Protein AF-A0A257MU17-F1 (afdb_monomer_lite)

Foldseek 3Di:
DVVVVVVVVVVPPPDQPLVQQPPDPAFEAEPQVPDQKDKWFFAWKAASNDTDFKDAAPGWTKTWTNYDSWDADDPQQWTWWFWKDFVWWIWTFPGWHDHPNGTIIGTTGTNTDMDGGGTIIMTGTPPLFVVLLVVQVVLQVLLQVLCCVQQHVQWDWPHWHGGNPHIDTDTDDDDDQDPVSVVSSVVSSVVVVVVVDDDDDDDDDPVVVVVD

Structure (mmCIF, N/CA/C/O backbone):
data_AF-A0A257MU17-F1
#
_entry.id   AF-A0A257MU17-F1
#
loop_
_atom_site.group_PDB
_atom_site.id
_atom_site.type_symbol
_atom_site.label_atom_id
_atom_site.label_alt_id
_atom_site.label_comp_id
_atom_site.label_asym_id
_atom_site.label_entity_id
_atom_site.label_seq_id
_atom_site.pdbx_PDB_ins_code
_atom_site.Cartn_x
_atom_site.Cartn_y
_atom_site.Cartn_z
_atom_site.occupancy
_atom_site.B_iso_or_equiv
_atom_site.auth_seq_id
_atom_site.auth_comp_id
_atom_site.auth_asym_id
_atom_site.auth_atom_id
_atom_site.pdbx_PDB_model_num
ATOM 1 N N . MET A 1 1 ? 21.639 22.197 -1.947 1.00 46.22 1 MET A N 1
ATOM 2 C CA . MET A 1 1 ? 21.362 20.805 -1.519 1.00 46.22 1 MET A CA 1
ATOM 3 C C . MET A 1 1 ? 20.672 20.708 -0.155 1.00 46.22 1 MET A C 1
ATOM 5 O O . MET A 1 1 ? 19.719 19.949 -0.063 1.00 46.22 1 MET A O 1
ATOM 9 N N . ASN A 1 2 ? 21.048 21.489 0.870 1.00 46.06 2 ASN A N 1
ATOM 10 C CA . ASN A 1 2 ? 20.351 21.455 2.176 1.00 46.06 2 ASN A CA 1
ATOM 11 C C . ASN A 1 2 ? 18.881 21.910 2.095 1.00 46.06 2 ASN A C 1
ATOM 13 O O . ASN A 1 2 ? 17.993 21.187 2.523 1.00 46.06 2 ASN A O 1
ATOM 17 N N . ALA A 1 3 ? 18.596 22.998 1.371 1.00 43.53 3 ALA A N 1
ATOM 18 C CA . ALA A 1 3 ? 17.239 23.546 1.242 1.00 43.53 3 ALA A CA 1
ATOM 19 C C . ALA A 1 3 ? 16.211 22.651 0.504 1.00 43.53 3 ALA A C 1
ATOM 21 O O . ALA A 1 3 ? 15.017 22.954 0.502 1.00 43.53 3 ALA A O 1
ATOM 22 N N . GLN A 1 4 ? 16.652 21.590 -0.181 1.00 43.62 4 GLN A N 1
ATOM 23 C CA . GLN A 1 4 ? 15.766 20.600 -0.814 1.00 43.62 4 GLN A CA 1
ATOM 24 C C . GLN A 1 4 ? 15.497 19.421 0.134 1.00 43.62 4 GLN A C 1
ATOM 26 O O . GLN A 1 4 ? 14.369 18.941 0.202 1.00 43.62 4 GLN A O 1
ATOM 31 N N . ARG A 1 5 ? 16.499 19.030 0.939 1.00 46.28 5 ARG A N 1
ATOM 32 C CA . ARG A 1 5 ? 16.339 18.109 2.077 1.00 46.28 5 ARG A CA 1
ATOM 33 C C . ARG A 1 5 ? 15.401 18.676 3.146 1.00 46.28 5 ARG A C 1
ATOM 35 O O . ARG A 1 5 ? 14.554 17.947 3.647 1.00 46.28 5 ARG A O 1
ATOM 42 N N . ASP A 1 6 ? 15.505 19.970 3.434 1.00 40.75 6 ASP A N 1
ATOM 43 C CA . ASP A 1 6 ? 14.652 20.634 4.426 1.00 40.75 6 ASP A CA 1
ATOM 44 C C . ASP A 1 6 ? 13.201 20.771 3.937 1.00 40.75 6 ASP A C 1
ATOM 46 O O . ASP A 1 6 ? 12.267 20.583 4.712 1.00 40.75 6 ASP A O 1
ATOM 50 N N . ARG A 1 7 ? 12.993 20.982 2.627 1.00 50.84 7 ARG A N 1
ATOM 51 C CA . ARG A 1 7 ? 11.651 21.004 2.014 1.00 50.84 7 ARG A CA 1
ATOM 52 C C . ARG A 1 7 ? 10.964 19.640 1.983 1.00 50.84 7 ARG A C 1
ATOM 54 O O . ARG A 1 7 ? 9.751 19.569 2.152 1.00 50.84 7 ARG A O 1
ATOM 61 N N . ALA A 1 8 ? 11.726 18.560 1.802 1.00 43.53 8 ALA A N 1
ATOM 62 C CA . ALA A 1 8 ? 11.195 17.202 1.905 1.00 43.53 8 ALA A CA 1
ATOM 63 C C . ALA A 1 8 ? 10.733 16.874 3.337 1.00 43.53 8 ALA A C 1
ATOM 65 O O . ALA A 1 8 ? 9.765 16.143 3.510 1.00 43.53 8 ALA A O 1
ATOM 66 N N . ARG A 1 9 ? 11.374 17.465 4.358 1.00 42.75 9 ARG A N 1
ATOM 67 C CA . ARG A 1 9 ? 10.947 17.357 5.763 1.00 42.75 9 ARG A CA 1
ATOM 68 C C . ARG A 1 9 ? 9.733 18.232 6.085 1.00 42.75 9 ARG A C 1
ATOM 70 O O . ARG A 1 9 ? 8.873 17.806 6.844 1.00 42.75 9 ARG A O 1
ATOM 77 N N . SER A 1 10 ? 9.625 19.425 5.496 1.00 34.59 10 SER A N 1
ATOM 78 C CA . SER A 1 10 ? 8.514 20.351 5.774 1.00 34.59 10 SER A CA 1
ATOM 79 C C . SER A 1 10 ? 7.189 19.968 5.108 1.00 34.59 10 SER A C 1
ATOM 81 O O . SER A 1 10 ? 6.138 20.420 5.547 1.00 34.59 10 SER A O 1
ATOM 83 N N . ALA A 1 11 ? 7.209 19.143 4.055 1.00 32.69 11 ALA A N 1
ATOM 84 C CA . ALA A 1 11 ? 5.989 18.638 3.414 1.00 32.69 11 ALA A CA 1
ATOM 85 C C . ALA A 1 11 ? 5.260 17.559 4.247 1.00 32.69 11 ALA A C 1
ATOM 87 O O . ALA A 1 11 ? 4.160 17.157 3.886 1.00 32.69 11 ALA A O 1
ATOM 88 N N . SER A 1 12 ? 5.850 17.128 5.370 1.00 37.59 12 SER A N 1
ATOM 89 C CA . SER A 1 12 ? 5.278 16.159 6.314 1.00 37.59 12 SER A CA 1
ATOM 90 C C . SER A 1 12 ? 4.387 16.793 7.394 1.00 37.59 12 SER A C 1
ATOM 92 O O . SER A 1 12 ? 3.992 16.114 8.339 1.00 37.59 12 SER A O 1
ATOM 94 N N . SER A 1 13 ? 4.053 18.085 7.296 1.00 34.69 13 SER A N 1
ATOM 95 C CA . SER A 1 13 ? 3.106 18.727 8.218 1.00 34.69 13 SER A CA 1
ATOM 96 C C . SER A 1 13 ? 1.654 18.406 7.849 1.00 34.69 13 SER A C 1
ATOM 98 O O . SER A 1 13 ? 0.888 19.288 7.472 1.00 34.69 13 SER A O 1
ATOM 100 N N . PHE A 1 14 ? 1.268 17.139 7.992 1.00 39.75 14 PHE A N 1
ATOM 101 C CA . PHE A 1 14 ? -0.116 16.779 8.290 1.00 39.75 14 PHE A CA 1
ATOM 102 C C . PHE A 1 14 ? -0.225 16.560 9.802 1.00 39.75 14 PHE A C 1
ATOM 104 O O . PHE A 1 14 ? 0.520 15.773 10.377 1.00 39.75 14 PHE A O 1
ATOM 111 N N . GLY A 1 15 ? -1.098 17.346 10.438 1.00 39.50 15 GLY A N 1
ATOM 112 C CA . GLY A 1 15 ? -1.229 17.472 11.889 1.00 39.50 15 GLY A CA 1
ATOM 113 C C . GLY A 1 15 ? -1.498 16.150 12.609 1.00 39.50 15 GLY A C 1
ATOM 114 O O . GLY A 1 15 ? -2.259 15.311 12.133 1.00 39.50 15 GLY A O 1
ATOM 115 N N . GLY A 1 16 ? -0.857 16.002 13.770 1.00 39.97 16 GLY A N 1
ATOM 116 C CA . GLY A 1 16 ? -0.873 14.801 14.601 1.00 39.97 16 GLY A CA 1
ATOM 117 C C . GLY A 1 16 ? 0.420 14.013 14.437 1.00 39.97 16 GLY A C 1
ATOM 118 O O . GLY A 1 16 ? 0.528 13.163 13.557 1.00 39.97 16 GLY A O 1
ATOM 119 N N . ASP A 1 17 ? 1.400 14.313 15.290 1.00 41.19 17 ASP A N 1
ATOM 120 C CA . ASP A 1 17 ? 2.675 13.602 15.371 1.00 41.19 17 ASP A CA 1
ATOM 121 C C . ASP A 1 17 ? 2.432 12.205 15.973 1.00 41.19 17 ASP A C 1
ATOM 123 O O . ASP A 1 17 ? 2.644 11.954 17.157 1.00 41.19 17 ASP A O 1
ATOM 127 N N . TYR A 1 18 ? 1.897 11.292 15.159 1.00 51.41 18 TYR A N 1
ATOM 128 C CA . TYR A 1 18 ? 1.748 9.873 15.497 1.00 51.41 18 TYR A CA 1
ATOM 129 C C . TYR A 1 18 ? 3.085 9.113 15.374 1.00 51.41 18 TYR A C 1
ATOM 131 O O . TYR A 1 18 ? 3.101 7.890 15.416 1.00 51.41 18 TYR A O 1
ATOM 139 N N . HIS A 1 19 ? 4.219 9.823 15.282 1.00 52.84 19 HIS A N 1
ATOM 140 C CA . HIS A 1 19 ? 5.573 9.268 15.400 1.00 52.84 19 HIS A CA 1
ATOM 141 C C . HIS A 1 19 ? 5.961 8.905 16.848 1.00 52.84 19 HIS A C 1
ATOM 143 O O . HIS A 1 19 ? 7.146 8.778 17.160 1.00 52.84 19 HIS A O 1
ATOM 149 N N . GLN A 1 20 ? 4.995 8.746 17.758 1.00 58.47 20 GLN A N 1
ATOM 150 C CA . GLN A 1 20 ? 5.276 8.118 19.044 1.00 58.47 20 GLN A CA 1
ATOM 151 C C . GLN A 1 20 ? 5.358 6.610 18.841 1.00 58.47 20 GLN A C 1
ATOM 153 O O . GLN A 1 20 ? 4.388 5.999 18.402 1.00 58.47 20 GLN A O 1
ATOM 158 N N . ASP A 1 21 ? 6.506 6.025 19.190 1.00 69.81 21 ASP A N 1
ATOM 159 C CA . ASP A 1 21 ? 6.685 4.575 19.228 1.00 69.81 21 ASP A CA 1
ATOM 160 C C . ASP A 1 21 ? 5.608 3.950 20.125 1.00 69.81 21 ASP A C 1
ATOM 162 O O . ASP A 1 21 ? 5.679 4.007 21.359 1.00 69.81 21 ASP A O 1
ATOM 166 N N . ILE A 1 22 ? 4.602 3.337 19.501 1.00 82.06 22 ILE A N 1
ATOM 167 C CA . ILE A 1 22 ? 3.563 2.593 20.202 1.00 82.06 22 ILE A CA 1
ATOM 168 C C . ILE A 1 22 ? 4.213 1.378 20.862 1.00 82.06 22 ILE A C 1
ATOM 170 O O . ILE A 1 22 ? 4.657 0.446 20.193 1.00 82.06 22 ILE A O 1
ATOM 174 N N . LYS A 1 23 ? 4.271 1.377 22.193 1.00 80.69 23 LYS A N 1
ATOM 175 C CA . LYS A 1 23 ? 4.762 0.236 22.973 1.00 80.69 23 LYS A CA 1
ATOM 176 C C . LYS A 1 23 ? 3.619 -0.743 23.206 1.00 80.69 23 LYS A C 1
ATOM 178 O O . LYS A 1 23 ? 2.965 -0.697 24.243 1.00 80.69 23 LYS A O 1
ATOM 183 N N . LEU A 1 24 ? 3.384 -1.603 22.223 1.00 83.31 24 LEU A N 1
ATOM 184 C CA . LEU A 1 24 ? 2.420 -2.693 22.300 1.00 83.31 24 LEU A CA 1
ATOM 185 C C . LEU A 1 24 ? 3.147 -4.010 22.026 1.00 83.31 24 LEU A C 1
ATOM 187 O O . LEU A 1 24 ? 3.728 -4.183 20.958 1.00 83.31 24 LEU A O 1
ATOM 191 N N . ASP A 1 25 ? 3.118 -4.926 22.991 1.00 84.38 25 ASP A N 1
ATOM 192 C CA . ASP A 1 25 ? 3.664 -6.277 22.830 1.00 84.38 25 ASP A CA 1
ATOM 193 C C . ASP A 1 25 ? 2.616 -7.170 22.153 1.00 84.38 25 ASP A C 1
ATOM 195 O O . ASP A 1 25 ? 1.916 -7.955 22.789 1.00 84.38 25 ASP A O 1
ATOM 199 N N . SER A 1 26 ? 2.416 -6.934 20.858 1.00 86.31 26 SER A N 1
ATOM 200 C CA . SER A 1 26 ? 1.480 -7.672 20.013 1.00 86.31 26 SER A CA 1
ATOM 201 C C . SER A 1 26 ? 2.006 -7.746 18.580 1.00 86.31 26 SER A C 1
ATOM 203 O O . SER A 1 26 ? 2.959 -7.061 18.197 1.00 86.31 26 SER A O 1
ATOM 205 N N . GLN A 1 27 ? 1.383 -8.592 17.771 1.00 91.25 27 GLN A N 1
ATOM 206 C CA . GLN A 1 27 ? 1.632 -8.697 16.341 1.00 91.25 27 GLN A CA 1
ATOM 207 C C . GLN A 1 27 ? 0.298 -8.648 15.609 1.00 91.25 27 GLN A C 1
ATOM 209 O O . GLN A 1 27 ? -0.700 -9.159 16.110 1.00 91.25 27 GLN A O 1
ATOM 214 N N . THR A 1 28 ? 0.301 -8.044 14.425 1.00 96.19 28 THR A N 1
ATOM 215 C CA . THR A 1 28 ? -0.838 -8.092 13.515 1.00 96.19 28 THR A CA 1
ATOM 216 C C . THR A 1 28 ? -0.544 -9.109 12.417 1.00 96.19 28 THR A C 1
ATOM 218 O O . THR A 1 28 ? 0.432 -8.969 11.675 1.00 96.19 28 THR A O 1
ATOM 221 N N . GLU A 1 29 ? -1.383 -10.133 12.295 1.00 96.44 29 GLU A N 1
ATOM 222 C CA . GLU A 1 29 ? -1.354 -11.056 11.162 1.00 96.44 29 GLU A CA 1
ATOM 223 C C . GLU A 1 29 ? -1.824 -10.332 9.891 1.00 96.44 29 GLU A C 1
ATOM 225 O O . GLU A 1 29 ? -2.865 -9.678 9.869 1.00 96.44 29 GLU A O 1
ATOM 230 N N . PHE A 1 30 ? -1.051 -10.431 8.811 1.00 95.88 30 PHE A N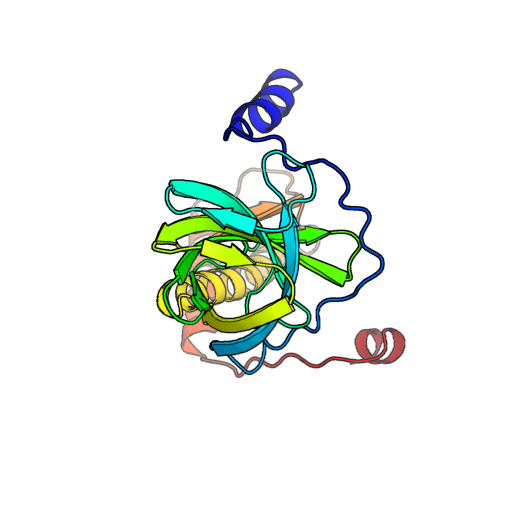 1
ATOM 231 C CA . PHE A 1 30 ? -1.406 -9.797 7.544 1.00 95.88 30 PHE A CA 1
ATOM 232 C C . PHE A 1 30 ? -2.079 -10.799 6.605 1.00 95.88 30 PHE A C 1
ATOM 234 O O . PHE A 1 30 ? -1.445 -11.761 6.178 1.00 95.88 30 PHE A O 1
ATOM 241 N N . THR A 1 31 ? -3.334 -10.530 6.241 1.00 96.12 31 THR A N 1
ATOM 242 C CA . THR A 1 31 ? -4.167 -11.382 5.371 1.00 96.12 31 THR A CA 1
ATOM 243 C C . THR A 1 31 ? -4.408 -10.766 3.986 1.00 96.12 31 THR A C 1
ATOM 245 O O . THR A 1 31 ? -5.056 -11.359 3.124 1.00 96.12 31 THR A O 1
ATOM 248 N N . GLY A 1 32 ? -3.841 -9.581 3.731 1.00 95.19 32 GLY A N 1
ATOM 249 C CA . GLY A 1 32 ? -4.145 -8.748 2.564 1.00 95.19 32 GLY A CA 1
ATOM 250 C C . GLY A 1 32 ? -3.596 -9.222 1.218 1.00 95.19 32 GLY A C 1
ATOM 251 O O . GLY A 1 32 ? -3.815 -8.538 0.215 1.00 95.19 32 GLY A O 1
ATOM 252 N N . TYR A 1 33 ? -2.866 -10.344 1.192 1.00 90.88 33 TYR A N 1
ATOM 253 C CA . TYR A 1 33 ? -2.463 -11.012 -0.051 1.00 90.88 33 TYR A CA 1
ATOM 254 C C . TYR A 1 33 ? -3.625 -11.770 -0.699 1.00 90.88 33 TYR A C 1
ATOM 256 O O . TYR A 1 33 ? -3.697 -11.829 -1.924 1.00 90.88 33 TYR A O 1
ATOM 264 N N . ASP A 1 34 ? -4.536 -12.299 0.118 1.00 91.25 34 ASP A N 1
ATO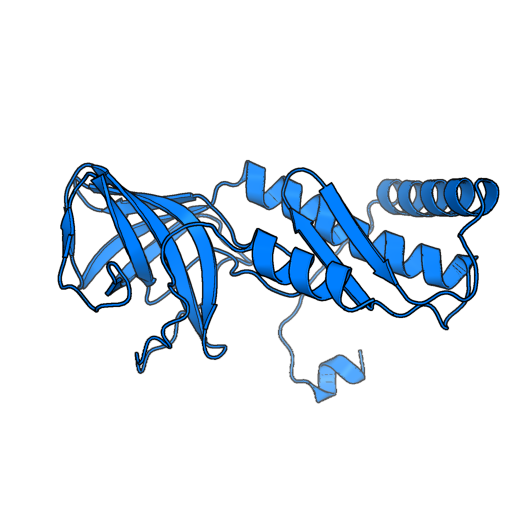M 265 C CA . ASP A 1 34 ? -5.630 -13.163 -0.332 1.00 91.25 34 ASP A CA 1
ATOM 266 C C . ASP A 1 34 ? -7.004 -12.498 -0.164 1.00 91.25 34 ASP A C 1
ATOM 268 O O . ASP A 1 34 ? -7.958 -12.837 -0.867 1.00 91.25 34 ASP A O 1
ATOM 272 N N . HIS A 1 35 ? -7.107 -11.529 0.749 1.00 95.38 35 HIS A N 1
ATOM 273 C CA . HIS A 1 35 ? -8.371 -10.933 1.164 1.00 95.38 35 HIS A CA 1
ATOM 274 C C . HIS A 1 35 ? -8.338 -9.400 1.109 1.00 95.38 35 HIS A C 1
ATOM 276 O O . HIS A 1 35 ? -7.314 -8.769 1.364 1.00 95.38 35 HIS A O 1
ATOM 282 N N . LEU A 1 36 ? -9.484 -8.788 0.795 1.00 97.94 36 LEU A N 1
ATOM 283 C CA . LEU A 1 36 ? -9.706 -7.336 0.916 1.00 97.94 36 LEU A CA 1
ATOM 284 C C . LEU A 1 36 ? -10.689 -6.991 2.039 1.00 97.94 36 LEU A C 1
ATOM 286 O O . LEU A 1 36 ? -10.877 -5.820 2.361 1.00 97.94 36 LEU A O 1
ATOM 290 N N . ASP A 1 37 ? -11.284 -8.004 2.649 1.00 98.12 37 ASP A N 1
ATOM 291 C CA . ASP A 1 37 ? -12.171 -7.910 3.790 1.00 98.12 37 ASP A CA 1
ATOM 292 C C . ASP A 1 37 ? -11.834 -9.019 4.786 1.00 98.12 37 ASP A C 1
ATOM 294 O O . ASP A 1 37 ? -11.387 -10.099 4.401 1.00 98.12 37 ASP A O 1
ATOM 298 N N . ASP A 1 38 ? -11.986 -8.731 6.075 1.00 97.94 38 ASP A N 1
ATOM 299 C CA . ASP A 1 38 ? -11.749 -9.711 7.135 1.00 97.94 38 ASP A CA 1
ATOM 300 C C . ASP A 1 38 ? -12.503 -9.331 8.418 1.00 97.94 38 ASP A C 1
ATOM 302 O O . ASP A 1 38 ? -12.845 -8.166 8.637 1.00 97.94 38 ASP A O 1
ATOM 306 N N . THR A 1 39 ? -12.740 -10.302 9.295 1.00 98.12 39 THR A N 1
ATOM 307 C CA . THR A 1 39 ? -13.225 -10.072 10.664 1.00 98.12 39 THR A CA 1
ATOM 308 C C . THR A 1 39 ? -12.054 -10.131 11.636 1.00 98.12 39 THR A C 1
ATOM 310 O O . THR A 1 39 ? -11.406 -11.168 11.725 1.00 98.12 39 THR A O 1
ATOM 313 N N . ALA A 1 40 ? -11.812 -9.059 12.388 1.00 97.94 40 ALA A N 1
ATOM 314 C CA . ALA A 1 40 ? -10.669 -8.907 13.291 1.00 97.94 40 ALA A CA 1
ATOM 315 C C . ALA A 1 40 ? -11.093 -8.371 14.669 1.00 97.94 40 ALA A C 1
ATOM 317 O O . ALA A 1 40 ? -12.207 -7.869 14.839 1.00 97.94 40 ALA A O 1
ATOM 318 N N . HIS A 1 41 ? -10.206 -8.441 15.657 1.00 97.94 41 HIS A N 1
ATOM 319 C CA . HIS A 1 41 ? -10.402 -7.857 16.982 1.00 97.94 41 HIS A CA 1
ATOM 320 C C . HIS A 1 41 ? -9.588 -6.575 17.158 1.00 97.94 41 HIS A C 1
ATOM 322 O O . HIS A 1 41 ? -8.414 -6.505 16.799 1.00 97.94 41 HIS A O 1
ATOM 328 N N . ILE A 1 42 ? -10.203 -5.557 17.765 1.00 97.88 42 ILE A N 1
ATOM 329 C CA . ILE A 1 42 ? -9.512 -4.321 18.147 1.00 97.88 42 ILE A CA 1
ATOM 330 C C . ILE A 1 42 ? -8.627 -4.611 19.358 1.00 97.88 42 ILE A C 1
ATOM 332 O O . ILE A 1 42 ? -9.127 -4.855 20.454 1.00 97.88 42 ILE A O 1
ATOM 336 N N . VAL A 1 43 ? -7.311 -4.557 19.171 1.00 97.31 43 VAL A N 1
ATOM 337 C CA . VAL A 1 43 ? -6.317 -4.833 20.220 1.00 97.31 43 VAL A CA 1
ATOM 338 C C . VAL A 1 43 ? -5.965 -3.570 20.995 1.00 97.31 43 VAL A C 1
ATOM 340 O O . VAL A 1 43 ? -5.742 -3.632 22.202 1.00 97.31 43 VAL A O 1
ATOM 343 N N . ALA A 1 44 ? -5.912 -2.423 20.318 1.00 97.00 44 ALA A N 1
ATOM 344 C CA . ALA A 1 44 ? -5.621 -1.145 20.952 1.00 97.00 44 ALA A CA 1
ATOM 345 C C . ALA A 1 44 ? -6.159 0.031 20.130 1.00 97.00 44 ALA A C 1
ATOM 347 O O . ALA A 1 44 ? -6.263 -0.040 18.902 1.00 97.00 44 ALA A O 1
ATOM 348 N N . LEU A 1 45 ? -6.445 1.129 20.826 1.00 97.12 45 LEU A N 1
ATOM 349 C CA . LEU A 1 45 ? -6.833 2.412 20.255 1.00 97.12 45 LEU A CA 1
ATOM 350 C C . LEU A 1 45 ? -5.884 3.497 20.765 1.00 97.12 45 LEU A C 1
ATOM 352 O O . LEU A 1 45 ? -5.496 3.494 21.936 1.00 97.12 45 LEU A O 1
ATOM 356 N N . TYR A 1 46 ? -5.529 4.437 19.893 1.00 95.69 46 TYR A N 1
ATOM 357 C CA . TYR A 1 46 ? -4.714 5.593 20.258 1.00 95.69 46 TYR A CA 1
ATOM 358 C C . TYR A 1 46 ? -5.340 6.886 19.748 1.00 95.69 46 TYR A C 1
ATOM 360 O O . TYR A 1 46 ? -5.763 6.963 18.596 1.00 95.69 46 TYR A O 1
ATOM 368 N N . GLN A 1 47 ? -5.321 7.924 20.579 1.00 93.94 47 GLN A N 1
ATOM 369 C CA . GLN A 1 47 ? -5.730 9.282 20.235 1.00 93.94 47 GLN A CA 1
ATOM 370 C C . GLN A 1 47 ? -4.590 10.234 20.603 1.00 93.94 47 GLN A C 1
ATOM 372 O O . GLN A 1 47 ? -4.096 10.203 21.728 1.00 93.94 47 GLN A O 1
ATOM 377 N N . GLN A 1 48 ? -4.132 11.062 19.656 1.00 87.69 48 GLN A N 1
ATOM 378 C CA . GLN A 1 48 ? -3.029 12.015 19.892 1.00 87.69 48 GLN A CA 1
ATOM 379 C C . GLN A 1 48 ? -1.763 11.356 20.497 1.00 87.69 48 GLN A C 1
ATOM 381 O O . GLN A 1 48 ? -1.084 11.930 21.347 1.00 87.69 48 GLN A O 1
ATOM 386 N N . GLY A 1 49 ? -1.462 10.122 20.079 1.00 85.50 49 GLY A N 1
ATOM 387 C CA . GLY A 1 49 ? -0.318 9.335 20.559 1.00 85.50 49 GLY A CA 1
ATOM 388 C C . GLY A 1 49 ? -0.512 8.645 21.917 1.00 85.50 49 GLY A C 1
ATOM 389 O O . GLY A 1 49 ? 0.331 7.847 22.312 1.00 85.50 49 GLY A O 1
ATOM 390 N N . GLN A 1 50 ? -1.615 8.889 22.626 1.00 90.38 50 GLN A N 1
ATOM 391 C CA . GLN A 1 50 ? -1.911 8.239 23.905 1.00 90.38 50 GLN A CA 1
ATOM 392 C C . GLN A 1 50 ? -2.866 7.061 23.718 1.00 90.38 50 GLN A C 1
ATOM 394 O O . GLN A 1 50 ? -3.796 7.139 22.917 1.00 90.38 50 GLN A O 1
ATOM 399 N N . ALA A 1 51 ? -2.635 5.976 24.461 1.00 94.44 51 ALA A N 1
ATOM 400 C CA . ALA A 1 51 ? -3.550 4.839 24.487 1.00 94.44 51 ALA A CA 1
ATOM 401 C C . ALA A 1 51 ? -4.877 5.249 25.140 1.00 94.44 51 ALA A C 1
ATOM 403 O O . ALA A 1 51 ? -4.880 5.902 26.185 1.00 94.44 51 ALA A O 1
ATOM 404 N N . VAL A 1 52 ? -5.989 4.853 24.528 1.00 96.06 52 VAL A N 1
ATOM 405 C CA . VAL A 1 52 ? -7.347 5.122 25.013 1.00 96.06 52 VAL A CA 1
ATOM 406 C C . VAL A 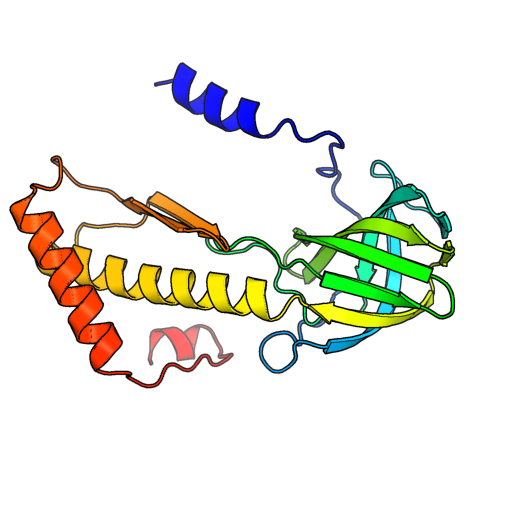1 52 ? -8.179 3.844 24.975 1.00 96.06 52 VAL A C 1
ATOM 408 O O . VAL A 1 52 ? -7.941 2.962 24.153 1.00 96.06 52 VAL A O 1
ATOM 411 N N . ASP A 1 53 ? -9.179 3.742 25.849 1.00 95.69 53 ASP A N 1
ATOM 412 C CA . ASP A 1 53 ? -10.084 2.583 25.860 1.00 95.69 53 ASP A CA 1
ATOM 413 C C . ASP A 1 53 ? -11.173 2.678 24.784 1.00 95.69 53 ASP A C 1
ATOM 415 O O . ASP A 1 53 ? -11.738 1.660 24.375 1.00 95.69 53 ASP A O 1
ATOM 419 N N . HIS A 1 54 ? -11.481 3.898 24.333 1.00 96.62 54 HIS A N 1
ATOM 420 C CA . HIS A 1 54 ? -12.512 4.161 23.341 1.00 96.62 54 HIS A CA 1
ATOM 421 C C . HIS A 1 54 ? -12.198 5.383 22.469 1.00 96.62 54 HIS A C 1
ATOM 423 O O . HIS A 1 54 ? -11.470 6.282 22.883 1.00 96.62 54 HIS A O 1
ATOM 429 N N . LEU A 1 55 ? -12.788 5.408 21.272 1.00 97.25 55 LEU A N 1
ATOM 430 C CA . LEU A 1 55 ? -12.893 6.578 20.396 1.00 97.25 55 LEU A CA 1
ATOM 431 C C . LEU A 1 55 ? -14.375 6.894 20.176 1.00 97.25 55 LEU A C 1
ATOM 433 O O . LEU A 1 55 ? -15.193 5.978 20.073 1.00 97.25 55 LEU A O 1
ATOM 437 N N . ASN A 1 56 ? -14.713 8.171 20.049 1.00 97.19 56 ASN A N 1
ATOM 438 C CA . ASN A 1 56 ? -16.054 8.689 19.791 1.00 97.19 56 ASN A CA 1
ATOM 439 C C . ASN A 1 56 ? -16.166 9.310 18.394 1.00 97.19 56 ASN A C 1
ATOM 441 O O . ASN A 1 56 ? -15.180 9.735 17.790 1.00 97.19 56 ASN A O 1
ATOM 445 N N . ALA A 1 57 ? -17.387 9.369 17.864 1.00 97.62 57 ALA A N 1
ATOM 446 C CA . ALA A 1 57 ? -17.651 9.995 16.575 1.00 97.62 57 ALA A CA 1
ATOM 447 C C . ALA A 1 57 ? -17.063 11.417 16.494 1.00 97.62 57 ALA A C 1
ATOM 449 O O . ALA A 1 57 ? -17.258 12.249 17.379 1.00 97.62 57 ALA A O 1
ATOM 450 N N . GLY A 1 58 ? -16.366 11.698 15.396 1.00 96.25 58 GLY A N 1
ATOM 451 C CA . GLY A 1 58 ? -15.644 12.942 15.157 1.00 96.25 58 GLY A CA 1
ATOM 452 C C . GLY A 1 58 ? -14.164 12.891 15.540 1.00 96.25 58 GLY A C 1
ATOM 453 O O . GLY A 1 58 ? -13.422 13.767 15.095 1.00 96.25 58 GLY A O 1
ATOM 454 N N . GLU A 1 59 ? -13.721 11.885 16.293 1.00 96.62 59 GLU A N 1
ATOM 455 C CA . GLU A 1 59 ? -12.336 11.773 16.747 1.00 96.62 59 GLU A CA 1
ATOM 456 C C . GLU A 1 59 ? -11.438 11.075 15.722 1.00 96.62 59 GLU A C 1
ATOM 458 O O . GLU A 1 59 ? -11.820 10.099 15.073 1.00 96.62 59 GLU A O 1
ATOM 463 N N . GLU A 1 60 ? -10.217 11.588 15.591 1.00 97.06 60 GLU A N 1
ATOM 464 C CA . GLU A 1 60 ? -9.140 10.967 14.823 1.00 97.06 60 GLU A CA 1
ATOM 465 C C . GLU A 1 60 ? -8.275 10.105 15.740 1.00 97.06 60 GLU A C 1
ATOM 467 O O . GLU A 1 60 ? -8.043 10.457 16.899 1.00 97.06 60 GLU A O 1
ATOM 472 N N . GLY A 1 61 ? -7.764 8.998 15.213 1.00 96.50 61 GLY A N 1
ATOM 473 C CA . GLY A 1 61 ? -6.974 8.066 16.001 1.00 96.50 61 GLY A CA 1
ATOM 474 C C . GLY A 1 61 ? -6.260 7.012 15.169 1.00 96.50 61 GLY A C 1
ATOM 475 O O . GLY A 1 61 ? -6.293 7.025 13.935 1.00 96.50 61 GLY A O 1
ATOM 476 N N . LEU A 1 62 ? -5.614 6.095 15.882 1.00 97.31 62 LEU A N 1
ATOM 477 C CA . LEU A 1 62 ? -5.066 4.860 15.339 1.00 97.31 62 LEU A CA 1
ATOM 478 C C . LEU A 1 62 ? -5.837 3.673 15.909 1.00 97.31 62 LEU A C 1
ATOM 480 O O . LEU A 1 62 ? -6.077 3.609 17.116 1.00 97.31 62 LEU A O 1
ATOM 484 N N . VAL A 1 63 ? -6.160 2.717 15.046 1.00 97.94 63 VAL A N 1
ATOM 485 C CA . VAL A 1 63 ? -6.721 1.418 15.427 1.00 97.94 63 VAL A CA 1
ATOM 486 C C . VAL A 1 63 ? -5.673 0.343 15.160 1.00 97.94 63 VAL A C 1
ATOM 488 O O . VAL A 1 63 ? -5.116 0.270 14.062 1.00 97.94 63 VAL A O 1
ATOM 491 N N . VAL A 1 64 ? -5.400 -0.501 16.152 1.00 97.75 64 VAL A N 1
ATOM 492 C CA . VAL A 1 64 ? -4.548 -1.688 16.004 1.00 97.75 64 VAL A CA 1
ATOM 493 C C . VAL A 1 64 ? -5.420 -2.930 16.093 1.00 97.75 64 VAL A C 1
ATOM 495 O O . VAL A 1 64 ? -6.230 -3.059 17.014 1.00 97.75 64 VAL A O 1
ATOM 498 N N . LEU A 1 65 ? -5.243 -3.836 15.136 1.00 98.25 65 LEU A N 1
ATOM 499 C CA . LEU A 1 65 ? -5.985 -5.089 15.027 1.00 98.25 65 LEU A CA 1
ATOM 500 C C . LEU A 1 65 ? -5.052 -6.284 15.259 1.00 98.25 65 LEU A C 1
ATOM 502 O O . LEU A 1 65 ? -3.837 -6.172 15.072 1.00 98.25 65 LEU A O 1
ATOM 506 N N . ASP A 1 66 ? -5.620 -7.422 15.646 1.00 97.56 66 ASP A N 1
ATOM 507 C CA . ASP A 1 66 ? -4.912 -8.707 15.732 1.00 97.56 66 ASP A CA 1
ATOM 508 C C . ASP A 1 66 ? -4.568 -9.271 14.348 1.00 97.56 66 ASP A C 1
ATOM 510 O O . ASP A 1 66 ? -3.521 -9.891 14.172 1.00 97.56 66 ASP A O 1
ATOM 514 N N . LYS A 1 67 ? -5.402 -8.989 13.347 1.00 97.81 67 LYS A N 1
ATOM 515 C CA . LYS A 1 67 ? -5.137 -9.262 11.937 1.00 97.81 67 LYS A CA 1
ATOM 516 C C . LYS A 1 67 ? -5.749 -8.211 11.018 1.00 97.81 67 LYS A C 1
ATOM 518 O O . LYS A 1 67 ? -6.675 -7.501 11.409 1.00 97.81 67 LYS A O 1
ATOM 523 N N . THR A 1 68 ? -5.227 -8.076 9.802 1.00 98.44 68 THR A N 1
ATOM 524 C CA . THR A 1 68 ? -5.727 -7.078 8.849 1.00 98.44 68 THR A CA 1
ATOM 525 C C . THR A 1 68 ? -5.479 -7.436 7.378 1.00 98.44 68 THR A C 1
ATOM 527 O O . THR A 1 68 ? -4.383 -7.898 7.034 1.00 98.44 68 THR A O 1
ATOM 530 N N . PRO A 1 69 ? -6.445 -7.144 6.482 1.00 98.06 69 PRO A N 1
ATOM 531 C CA . PRO A 1 69 ? -6.226 -7.166 5.040 1.00 98.06 69 PRO A CA 1
ATOM 532 C C . PRO A 1 69 ? -5.547 -5.888 4.513 1.00 98.06 69 PRO A C 1
ATOM 534 O O . PRO A 1 69 ? -5.165 -5.835 3.343 1.00 98.06 69 PRO A O 1
ATOM 537 N N . PHE A 1 70 ? -5.394 -4.842 5.333 1.00 98.56 70 PHE A N 1
ATOM 538 C CA . PHE A 1 70 ? -4.823 -3.559 4.917 1.00 98.56 70 PHE A CA 1
ATOM 539 C C . PHE A 1 70 ? -3.304 -3.661 4.768 1.00 98.56 70 PHE A C 1
ATOM 541 O O . PHE A 1 70 ? -2.578 -3.943 5.722 1.00 98.56 70 PHE A O 1
ATOM 548 N N . TYR A 1 71 ? -2.804 -3.421 3.560 1.00 97.25 71 TYR A N 1
ATOM 549 C CA . TYR A 1 71 ? -1.385 -3.305 3.280 1.00 97.25 71 TYR A CA 1
ATOM 550 C C . TYR A 1 71 ? -0.863 -2.036 3.942 1.00 97.25 71 TYR A C 1
ATOM 552 O O . TYR A 1 71 ? -1.347 -0.933 3.681 1.00 97.25 71 TYR A O 1
ATOM 560 N N . ALA A 1 72 ? 0.132 -2.199 4.805 1.00 96.88 72 ALA A N 1
ATOM 561 C CA . ALA A 1 72 ? 0.819 -1.072 5.404 1.00 96.88 72 ALA A CA 1
ATOM 562 C C . ALA A 1 72 ? 1.892 -0.528 4.460 1.00 96.88 72 ALA A C 1
ATOM 564 O O . ALA A 1 72 ? 2.555 -1.309 3.775 1.00 96.88 72 ALA A O 1
ATOM 565 N N . GLU A 1 73 ? 2.094 0.790 4.474 1.00 94.56 73 GLU A N 1
ATOM 566 C CA . GLU A 1 73 ? 3.088 1.466 3.642 1.00 94.56 73 GLU A CA 1
ATOM 567 C C . GLU A 1 73 ? 4.442 0.741 3.676 1.00 94.56 73 GLU A C 1
ATOM 569 O O . GLU A 1 73 ? 5.025 0.479 4.735 1.00 94.56 73 GLU A O 1
ATOM 574 N N . SER A 1 74 ? 4.948 0.385 2.495 1.00 91.94 74 SER A N 1
ATOM 575 C CA . SER A 1 74 ? 6.230 -0.299 2.369 1.00 91.94 74 SER A CA 1
ATOM 576 C C . SER A 1 74 ? 6.790 -0.214 0.954 1.00 91.94 74 SER A C 1
ATOM 578 O O . SER A 1 74 ? 6.055 -0.176 -0.028 1.00 91.94 74 SER A O 1
ATOM 580 N N . GLY A 1 75 ? 8.119 -0.169 0.826 1.00 86.44 75 GLY A N 1
ATOM 581 C CA . GLY A 1 75 ? 8.791 -0.180 -0.482 1.00 86.44 75 GLY A CA 1
ATOM 582 C C . GLY A 1 75 ? 8.459 1.010 -1.399 1.00 86.44 75 GLY A C 1
ATOM 583 O O . GLY A 1 75 ? 8.700 0.940 -2.603 1.00 86.44 75 GLY A O 1
ATOM 584 N N . GLY A 1 76 ? 7.915 2.097 -0.844 1.00 91.31 76 GLY A N 1
ATOM 585 C CA . GLY A 1 76 ? 7.408 3.254 -1.587 1.00 91.31 76 GLY A CA 1
ATOM 586 C C . GLY A 1 76 ? 5.924 3.167 -1.954 1.00 91.31 76 GLY A C 1
ATOM 587 O O . GLY A 1 76 ? 5.371 4.169 -2.395 1.00 91.31 76 GLY A O 1
ATOM 588 N N . GLN A 1 77 ? 5.267 2.020 -1.762 1.00 95.44 77 GLN A N 1
ATOM 589 C CA . GLN A 1 77 ? 3.816 1.894 -1.889 1.00 95.44 77 GLN A CA 1
ATOM 590 C C . GLN A 1 77 ? 3.122 2.454 -0.653 1.00 95.44 77 GLN A C 1
ATOM 592 O O . GLN A 1 77 ? 3.435 2.025 0.453 1.00 95.44 77 GLN A O 1
ATOM 597 N N . VAL A 1 78 ? 2.169 3.365 -0.867 1.00 96.62 78 VAL A N 1
ATOM 598 C CA . VAL A 1 78 ? 1.331 3.943 0.194 1.00 96.62 78 VAL A CA 1
ATOM 599 C C . VAL A 1 78 ? 0.455 2.885 0.864 1.00 96.62 78 VAL A C 1
ATOM 601 O O . VAL A 1 78 ? 0.064 1.899 0.231 1.00 96.62 78 VAL A O 1
ATOM 604 N N . GLY A 1 79 ? 0.146 3.113 2.139 1.00 97.50 79 GLY A N 1
ATOM 605 C CA . GLY A 1 79 ? -0.770 2.278 2.900 1.00 97.50 79 GLY A CA 1
ATOM 606 C C . GLY A 1 79 ? -2.191 2.313 2.348 1.00 97.50 79 GLY A C 1
ATOM 607 O O . GLY A 1 79 ? -2.614 3.275 1.703 1.00 97.50 79 GLY A O 1
ATOM 608 N N . ASP A 1 80 ? -2.946 1.253 2.608 1.00 98.56 80 ASP A N 1
ATOM 609 C CA . ASP A 1 80 ? -4.341 1.212 2.194 1.00 98.56 80 ASP A CA 1
ATOM 610 C C . ASP A 1 80 ? -5.244 2.132 3.005 1.00 98.56 80 ASP A C 1
ATOM 612 O O . ASP A 1 80 ? -5.038 2.386 4.194 1.00 98.56 80 ASP A O 1
ATOM 616 N N . SER A 1 81 ? -6.325 2.522 2.334 1.00 98.50 81 SER A N 1
ATOM 617 C CA . SER A 1 81 ? -7.505 3.157 2.911 1.00 98.50 81 SER A CA 1
ATOM 618 C C . SER A 1 81 ? -8.700 2.207 2.855 1.00 98.50 81 SER A C 1
ATOM 620 O O . SER A 1 81 ? -8.692 1.207 2.131 1.00 98.50 81 SER A O 1
ATOM 622 N N . GLY A 1 82 ? -9.747 2.511 3.617 1.00 98.62 82 GLY A N 1
ATOM 623 C CA . GLY A 1 82 ? -10.921 1.653 3.728 1.00 98.62 82 GLY A CA 1
ATOM 624 C C . GLY A 1 82 ? -11.731 1.948 4.982 1.00 98.62 82 GLY A C 1
ATOM 625 O O . GLY A 1 82 ? -11.770 3.082 5.455 1.00 98.62 82 GLY A O 1
ATOM 626 N N . GLN A 1 83 ? -12.396 0.930 5.517 1.00 98.62 83 GLN A N 1
ATOM 627 C CA . GLN A 1 83 ? -13.262 1.059 6.684 1.00 98.62 83 GLN A CA 1
ATOM 628 C C . GLN A 1 83 ? -13.046 -0.070 7.692 1.00 98.62 83 GLN A C 1
ATOM 630 O O . GLN A 1 83 ? -12.768 -1.214 7.329 1.00 98.62 83 GLN A O 1
ATOM 635 N N . ILE A 1 84 ? -13.218 0.274 8.966 1.00 98.69 84 ILE A N 1
ATOM 636 C CA . ILE A 1 84 ? -13.325 -0.647 10.096 1.00 98.69 84 ILE A CA 1
ATOM 637 C C . ILE A 1 84 ? -14.695 -0.397 10.728 1.00 98.69 84 ILE A C 1
ATOM 639 O O . ILE A 1 84 ? -14.989 0.708 11.188 1.00 98.69 84 ILE A O 1
ATOM 643 N N . VAL A 1 85 ? -15.551 -1.411 10.723 1.00 98.50 85 VAL A N 1
ATOM 644 C CA . VAL A 1 85 ? -16.952 -1.317 11.138 1.00 98.50 85 VAL A CA 1
ATOM 645 C C . VAL A 1 85 ? -17.203 -2.256 12.307 1.00 98.50 85 VAL A C 1
ATOM 647 O O . VAL A 1 85 ? -16.912 -3.446 12.236 1.00 98.50 85 VAL A O 1
ATOM 650 N N . VAL A 1 86 ? -17.804 -1.739 13.372 1.00 97.00 86 VAL A N 1
ATOM 651 C CA . VAL A 1 86 ? -18.360 -2.542 14.473 1.00 97.00 86 VAL A CA 1
ATOM 652 C C . VAL A 1 86 ? -19.868 -2.310 14.544 1.00 97.00 86 VAL A C 1
ATOM 654 O O . VAL A 1 86 ? -20.417 -1.463 13.837 1.00 97.00 86 VAL A O 1
ATOM 657 N N . ALA A 1 87 ? -20.566 -3.034 15.419 1.00 91.12 87 ALA A N 1
ATOM 658 C CA . ALA A 1 87 ? -21.992 -2.812 15.642 1.00 91.12 87 ALA A CA 1
ATOM 659 C C . ALA A 1 87 ? -22.269 -1.360 16.093 1.00 91.12 87 ALA A C 1
ATOM 661 O O . ALA A 1 87 ? -22.059 -1.005 17.250 1.00 91.12 87 ALA A O 1
ATOM 662 N N . GLY A 1 88 ? -22.756 -0.528 15.168 1.00 90.38 88 GLY A N 1
ATOM 663 C CA . GLY A 1 88 ? -23.141 0.861 15.428 1.00 90.38 88 GLY A CA 1
ATOM 664 C C . GLY A 1 88 ? -22.022 1.901 15.325 1.00 90.38 88 GLY A C 1
ATOM 665 O O . GLY A 1 88 ? -22.289 3.058 15.645 1.00 90.38 88 GLY A O 1
ATOM 666 N N . ALA A 1 89 ? -20.812 1.540 14.877 1.00 97.50 89 ALA A N 1
ATOM 667 C CA . ALA A 1 89 ? -19.728 2.501 14.658 1.00 97.50 89 ALA A CA 1
ATOM 668 C C . ALA A 1 89 ? -18.951 2.227 13.363 1.00 97.50 89 ALA A C 1
ATOM 670 O O . ALA A 1 89 ? -18.772 1.075 12.965 1.00 97.50 89 ALA A O 1
ATOM 671 N N . VAL A 1 90 ? -18.484 3.296 12.716 1.00 98.44 90 VAL A N 1
ATOM 672 C CA . VAL A 1 90 ? -17.752 3.239 11.440 1.00 98.44 90 VAL A CA 1
ATOM 673 C C . VAL A 1 90 ? -16.522 4.121 11.529 1.00 98.44 90 VAL A C 1
ATOM 675 O O . VAL A 1 90 ? -16.647 5.334 11.697 1.00 98.44 90 VAL A O 1
ATOM 678 N N . PHE A 1 91 ? -15.347 3.520 11.387 1.00 98.75 91 PHE A N 1
ATOM 679 C CA . PHE A 1 91 ? -14.061 4.202 11.335 1.00 98.75 91 PHE A CA 1
ATOM 680 C C . PHE A 1 91 ? -13.516 4.178 9.911 1.00 98.75 91 PHE A C 1
ATOM 682 O O . PHE A 1 91 ? -13.324 3.113 9.326 1.00 98.75 91 PHE A O 1
ATOM 689 N N . GLU A 1 92 ? -13.281 5.358 9.349 1.00 98.75 92 GLU A N 1
ATOM 690 C CA . GLU A 1 92 ? -12.688 5.520 8.026 1.00 98.75 92 GLU A CA 1
ATOM 691 C C . GLU A 1 92 ? -11.170 5.531 8.152 1.00 98.75 92 GLU A C 1
ATOM 693 O O . GLU A 1 92 ? -10.593 6.442 8.749 1.00 98.75 92 G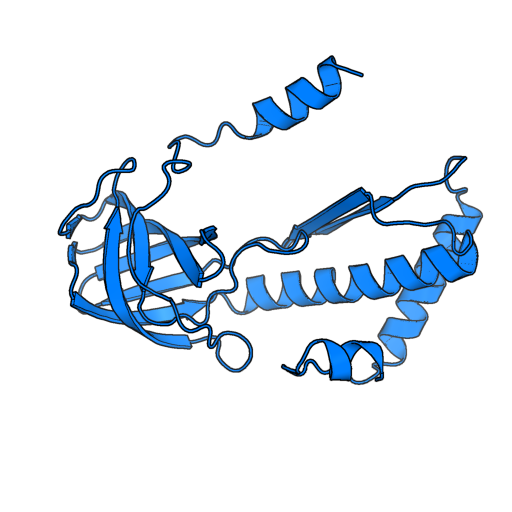LU A O 1
ATOM 698 N N . VAL A 1 93 ? -10.533 4.515 7.579 1.00 98.69 93 VAL A N 1
ATOM 699 C CA . VAL A 1 93 ? -9.079 4.403 7.490 1.00 98.69 93 VAL A CA 1
ATOM 700 C C . VAL A 1 93 ? -8.619 5.219 6.293 1.00 98.69 93 VAL A C 1
ATOM 702 O O . VAL A 1 93 ? -9.016 4.952 5.157 1.00 98.69 93 VAL A O 1
ATOM 705 N N . THR A 1 94 ? -7.774 6.210 6.541 1.00 97.75 94 THR A N 1
ATOM 706 C CA . THR A 1 94 ? -7.179 7.058 5.504 1.00 97.75 94 THR A CA 1
ATOM 707 C C . THR A 1 94 ? -5.787 6.594 5.105 1.00 97.75 94 THR A C 1
ATOM 709 O O . THR A 1 94 ? -5.364 6.884 3.989 1.00 97.75 94 THR A O 1
ATOM 712 N N . ASP A 1 95 ? -5.094 5.879 5.991 1.00 97.44 95 ASP A N 1
ATOM 713 C CA . ASP A 1 95 ? -3.739 5.385 5.771 1.00 97.44 95 ASP A CA 1
ATOM 714 C C . ASP A 1 95 ? -3.426 4.209 6.711 1.00 97.44 95 ASP A C 1
ATOM 716 O O . ASP A 1 95 ? -3.929 4.149 7.836 1.00 97.44 95 ASP A O 1
ATOM 720 N N . THR A 1 96 ? -2.568 3.291 6.269 1.00 98.06 96 THR A N 1
ATOM 721 C CA . THR A 1 96 ? -2.127 2.133 7.058 1.00 98.06 96 THR A CA 1
ATOM 722 C C . THR A 1 96 ? -0.606 2.105 7.120 1.00 98.06 96 THR A C 1
ATOM 724 O O . THR A 1 96 ? 0.073 2.037 6.100 1.00 98.06 96 THR A O 1
ATOM 727 N N . GLN A 1 97 ? -0.054 2.117 8.329 1.00 95.69 97 GLN A N 1
ATOM 728 C CA . GLN A 1 97 ? 1.384 2.236 8.570 1.00 95.69 97 GLN A CA 1
ATOM 729 C C . GLN A 1 97 ? 1.924 1.033 9.336 1.00 95.69 97 GLN A C 1
ATOM 731 O O . GLN A 1 97 ? 1.189 0.361 10.058 1.00 95.69 97 GLN A O 1
ATOM 736 N N . LYS A 1 98 ? 3.220 0.749 9.185 1.00 92.94 98 LYS A N 1
ATOM 737 C CA . LYS A 1 98 ? 3.871 -0.390 9.842 1.00 92.94 98 LYS A CA 1
ATOM 738 C C . LYS A 1 98 ? 4.865 0.078 10.896 1.00 92.94 98 LYS A C 1
ATOM 740 O O . LYS A 1 98 ? 5.772 0.845 10.589 1.00 92.94 98 LYS A O 1
ATOM 745 N N . GLN A 1 99 ? 4.757 -0.447 12.114 1.00 91.00 99 GLN A N 1
ATOM 746 C CA . GLN A 1 99 ? 5.695 -0.170 13.202 1.00 91.00 99 GLN A CA 1
ATOM 747 C C . GLN A 1 99 ? 6.333 -1.464 13.718 1.00 91.00 99 GLN A C 1
ATOM 749 O O . GLN A 1 99 ? 5.683 -2.504 13.813 1.00 91.00 99 GLN A O 1
ATOM 754 N N . GLY A 1 100 ? 7.635 -1.426 14.022 1.00 86.12 100 GLY A N 1
ATOM 755 C CA . GLY A 1 100 ? 8.356 -2.568 14.603 1.00 86.12 100 GLY A CA 1
ATOM 756 C C . GLY A 1 100 ? 8.406 -3.826 13.723 1.00 86.12 100 GLY A C 1
ATOM 757 O O . GLY A 1 100 ? 8.818 -4.880 14.187 1.00 86.12 100 GLY A O 1
ATOM 758 N N . GLY A 1 101 ? 7.981 -3.742 12.457 1.00 83.75 101 GLY A N 1
ATOM 759 C CA . GLY A 1 101 ? 7.951 -4.870 11.522 1.00 83.75 101 GLY A CA 1
ATOM 760 C C . GLY A 1 101 ? 6.757 -5.822 11.676 1.00 83.75 101 GLY A C 1
ATOM 761 O O . GLY A 1 101 ? 6.551 -6.648 10.785 1.00 83.75 101 GLY A O 1
ATOM 762 N N . THR A 1 102 ? 5.936 -5.677 12.716 1.00 88.69 102 THR A N 1
ATOM 763 C CA . THR A 1 102 ? 4.811 -6.587 13.008 1.00 88.69 102 THR A CA 1
ATOM 764 C C . THR A 1 102 ? 3.503 -5.881 13.350 1.00 88.69 102 THR A C 1
ATOM 766 O O . THR A 1 102 ? 2.457 -6.511 13.247 1.00 88.69 102 THR A O 1
ATOM 769 N N . LEU A 1 103 ? 3.526 -4.602 13.736 1.00 94.00 103 LEU A N 1
ATOM 770 C CA . LEU A 1 103 ? 2.319 -3.853 14.087 1.00 94.00 103 LEU A CA 1
ATOM 771 C C . LEU A 1 103 ? 1.808 -3.063 12.889 1.00 94.00 103 LEU A C 1
ATOM 773 O O . LEU A 1 103 ? 2.573 -2.325 12.263 1.00 94.00 103 LEU A O 1
ATOM 777 N N . PHE A 1 104 ? 0.514 -3.194 12.609 1.00 97.19 104 PHE A N 1
ATOM 778 C CA . PHE A 1 104 ? -0.179 -2.429 11.579 1.00 97.19 104 PHE A CA 1
ATOM 779 C C . PHE A 1 104 ? -1.066 -1.382 12.254 1.00 97.19 104 PHE A C 1
ATOM 781 O O . PHE A 1 104 ? -1.931 -1.697 13.074 1.00 97.19 104 PHE A O 1
ATOM 788 N N . LEU A 1 105 ? -0.816 -0.121 11.921 1.00 97.12 105 LEU A N 1
ATOM 789 C CA . LEU A 1 105 ? -1.464 1.048 12.492 1.00 97.12 105 LEU A CA 1
ATOM 790 C C . LEU A 1 105 ? -2.438 1.615 11.461 1.00 97.12 105 LEU A C 1
ATOM 792 O O . LEU A 1 105 ? -2.009 2.151 10.441 1.00 97.12 105 LEU A O 1
ATOM 796 N N . HIS A 1 106 ? -3.737 1.515 11.730 1.00 98.44 106 HIS A N 1
ATOM 797 C CA . HIS A 1 106 ? -4.778 2.039 10.848 1.00 98.44 106 HIS A CA 1
ATOM 798 C C . HIS A 1 106 ? -5.103 3.464 11.284 1.00 98.44 106 HIS A C 1
ATOM 800 O O . HIS A 1 106 ? -5.765 3.674 12.304 1.00 98.44 106 HIS A O 1
ATOM 806 N N . LYS A 1 107 ? -4.602 4.449 10.542 1.00 98.06 107 LYS A N 1
ATOM 807 C CA . LYS A 1 107 ? -4.840 5.866 10.799 1.00 98.06 107 LYS A CA 1
ATOM 808 C C . LYS A 1 107 ? -6.146 6.292 10.161 1.00 98.06 107 LYS A C 1
ATOM 810 O O . LYS A 1 107 ? -6.423 5.963 9.009 1.00 98.06 107 LYS A O 1
ATOM 815 N N . GLY A 1 108 ? -6.945 7.046 10.902 1.00 98.00 108 GLY A N 1
ATOM 816 C CA . GLY A 1 108 ? -8.254 7.422 10.407 1.00 98.00 108 GLY A CA 1
ATOM 817 C C . GLY A 1 108 ? -9.082 8.245 11.370 1.00 98.00 108 GLY A C 1
ATOM 818 O O . GLY A 1 108 ? -8.579 8.808 12.347 1.00 98.00 108 GLY A O 1
ATOM 819 N N . LYS A 1 109 ? -10.376 8.300 11.068 1.00 98.12 109 LYS A N 1
ATOM 820 C CA . LYS A 1 109 ? -11.373 9.051 11.822 1.00 98.12 109 LYS A CA 1
ATOM 821 C C . LYS A 1 109 ? -12.606 8.201 12.074 1.00 98.12 109 LYS A C 1
ATOM 823 O O . LYS A 1 109 ? -13.130 7.559 11.166 1.00 98.12 109 LYS A O 1
ATOM 828 N N . LEU A 1 110 ? -13.119 8.251 13.297 1.00 98.12 110 LEU A N 1
ATOM 829 C CA . LEU A 1 110 ? -14.398 7.645 13.626 1.00 98.12 110 LEU A CA 1
ATOM 830 C C . LEU A 1 110 ? -15.526 8.552 13.124 1.00 98.12 110 LEU A C 1
ATOM 832 O O . LEU A 1 110 ? -15.719 9.649 13.643 1.00 98.12 110 LEU A O 1
ATOM 836 N N . VAL A 1 111 ? -16.272 8.132 12.103 1.00 98.00 111 VAL A N 1
ATOM 837 C CA . VAL A 1 111 ? -17.328 8.970 11.506 1.00 98.00 111 VAL A CA 1
ATOM 838 C C . VAL A 1 111 ? -18.670 8.831 12.217 1.00 98.00 111 VAL A C 1
ATOM 840 O O . VAL A 1 111 ? -19.474 9.760 12.205 1.00 98.00 111 VAL A O 1
ATOM 843 N N . SER A 1 112 ? -18.918 7.696 12.870 1.00 97.31 112 SER A N 1
ATOM 844 C CA . SER A 1 112 ? -20.139 7.456 13.642 1.00 97.31 112 SER A CA 1
ATOM 845 C C . SER A 1 112 ? -19.907 6.440 14.758 1.00 97.31 112 SER A C 1
ATOM 847 O O . SER A 1 112 ? -19.018 5.598 14.643 1.00 97.31 112 SER A O 1
ATOM 849 N N . GLY A 1 113 ? -20.723 6.517 15.813 1.00 96.88 113 GLY A N 1
ATOM 850 C CA . GLY A 1 113 ? -20.706 5.586 16.943 1.00 96.88 113 GLY A CA 1
ATOM 851 C C . GLY A 1 113 ? -19.545 5.781 17.918 1.00 96.88 113 GLY A C 1
ATOM 852 O O . GLY A 1 113 ? -19.004 6.880 18.052 1.00 96.88 113 GLY A O 1
ATOM 853 N N . ALA A 1 114 ? -19.196 4.697 18.609 1.00 96.56 114 ALA A N 1
ATOM 854 C CA . ALA A 1 114 ? -18.044 4.601 19.496 1.00 96.56 114 ALA A CA 1
ATOM 855 C C . ALA A 1 114 ? -17.300 3.283 19.233 1.00 96.56 114 ALA A C 1
ATOM 857 O O . ALA A 1 114 ? -17.931 2.228 19.127 1.00 96.56 114 ALA A O 1
ATOM 858 N N . LEU A 1 115 ? -15.973 3.347 19.133 1.00 96.94 115 LEU A N 1
ATOM 859 C CA . LEU A 1 115 ? -15.104 2.170 19.106 1.00 96.94 115 LEU A CA 1
ATOM 860 C C . LEU A 1 115 ? -14.552 1.910 20.495 1.00 96.94 115 LEU A C 1
ATOM 862 O O . LEU A 1 115 ? -14.261 2.849 21.227 1.00 96.94 115 LEU A O 1
ATOM 866 N N . SER A 1 116 ? -14.361 0.646 20.844 1.00 97.44 116 SER A N 1
ATOM 867 C CA . SER A 1 116 ? -13.718 0.244 22.091 1.00 97.44 116 SER A CA 1
ATOM 868 C C . SER A 1 116 ? -12.783 -0.933 21.868 1.00 97.44 116 SER A C 1
ATOM 870 O O . SER A 1 116 ? -13.036 -1.804 21.031 1.00 97.44 116 SER A O 1
ATOM 872 N N . THR A 1 117 ? -11.708 -0.974 22.646 1.00 97.00 117 THR A N 1
ATOM 873 C CA . THR A 1 117 ? -10.780 -2.108 22.656 1.00 97.00 117 THR A CA 1
ATOM 874 C C . THR A 1 117 ? -11.516 -3.412 22.998 1.00 97.00 117 THR A C 1
ATOM 876 O O . THR A 1 117 ? -12.435 -3.432 23.817 1.00 97.00 117 THR A O 1
ATOM 879 N N . GLY A 1 118 ? -11.135 -4.511 22.346 1.00 95.88 118 GLY A N 1
ATOM 880 C CA . GLY A 1 118 ? -11.737 -5.839 22.493 1.00 95.88 118 GLY A CA 1
ATOM 881 C C . GLY A 1 118 ? -12.961 -6.097 21.608 1.00 95.88 118 GLY A C 1
ATOM 882 O O . GLY A 1 118 ? -13.449 -7.226 21.558 1.00 95.88 118 GLY A O 1
ATOM 883 N N . GLN A 1 119 ? -13.470 -5.092 20.887 1.00 97.25 119 GLN A N 1
ATOM 884 C CA . GLN A 1 119 ? -14.577 -5.294 19.952 1.00 97.25 119 GLN A CA 1
ATOM 885 C C . GLN A 1 119 ? -14.157 -6.137 18.745 1.00 97.25 119 GLN A C 1
ATOM 887 O O . GLN A 1 119 ? -13.021 -6.081 18.277 1.00 97.25 119 GLN A O 1
ATOM 892 N N . THR A 1 120 ? -15.115 -6.898 18.218 1.00 98.12 120 THR A N 1
ATOM 893 C CA . THR A 1 120 ? -14.986 -7.548 16.908 1.00 98.12 120 THR A CA 1
ATOM 894 C C . THR A 1 120 ? -15.401 -6.558 15.828 1.00 98.12 120 THR A C 1
ATOM 896 O O . THR A 1 120 ? -16.483 -5.973 15.922 1.00 98.12 120 THR A O 1
ATOM 899 N N . ALA A 1 121 ? -14.557 -6.384 14.817 1.00 98.12 121 ALA A N 1
ATOM 900 C CA . ALA A 1 121 ? -14.748 -5.460 13.715 1.00 98.12 121 ALA A CA 1
ATOM 901 C C . ALA A 1 121 ? -14.709 -6.186 12.367 1.00 98.12 121 ALA A C 1
ATOM 903 O O . ALA A 1 121 ? -13.901 -7.087 12.149 1.00 98.12 121 ALA A O 1
ATOM 904 N N . LEU A 1 122 ? -15.565 -5.749 11.449 1.00 98.56 122 LEU A N 1
ATOM 905 C CA . LEU A 1 122 ? -15.465 -6.055 10.032 1.00 98.56 122 LEU A CA 1
ATOM 906 C C . LEU A 1 122 ? -14.564 -5.008 9.378 1.00 98.56 122 LEU A C 1
ATOM 908 O O . LEU A 1 122 ? -14.785 -3.806 9.508 1.00 98.56 122 LEU A O 1
ATOM 912 N N . THR A 1 123 ? -13.548 -5.470 8.676 1.00 98.56 123 THR A N 1
ATOM 913 C CA . THR A 1 123 ? -12.552 -4.642 8.000 1.00 98.56 123 THR A CA 1
ATOM 914 C C . THR A 1 123 ? -12.777 -4.744 6.498 1.00 98.56 123 THR A C 1
ATOM 916 O O . THR A 1 123 ? -13.108 -5.814 5.989 1.00 98.56 123 THR A O 1
ATOM 919 N N . THR A 1 124 ? -12.660 -3.636 5.770 1.00 98.69 124 THR A N 1
ATOM 920 C CA . THR A 1 124 ? -12.844 -3.617 4.312 1.00 98.69 124 THR A CA 1
ATOM 921 C C . THR A 1 124 ? -11.913 -2.594 3.678 1.00 98.69 124 THR A C 1
ATOM 923 O O . THR A 1 124 ? -12.048 -1.390 3.901 1.00 98.69 124 THR A O 1
ATOM 926 N N . VAL A 1 125 ? -10.973 -3.070 2.868 1.00 98.75 125 VAL A N 1
ATOM 927 C CA . VAL A 1 125 ? -10.047 -2.256 2.076 1.00 98.75 125 VAL A CA 1
ATOM 928 C C . VAL A 1 125 ? -10.789 -1.624 0.900 1.00 98.75 125 VAL A C 1
ATOM 930 O O . VAL A 1 125 ? -11.657 -2.235 0.273 1.00 98.75 125 VAL A O 1
ATOM 933 N N . ASN A 1 126 ? -10.414 -0.400 0.538 1.00 98.50 126 ASN A N 1
ATOM 934 C CA . ASN A 1 126 ? -10.861 0.222 -0.700 1.00 98.50 126 ASN A CA 1
ATOM 935 C C . ASN A 1 126 ? -10.251 -0.507 -1.913 1.00 98.50 126 ASN A C 1
ATOM 937 O O . ASN A 1 126 ? -9.148 -0.192 -2.361 1.00 98.50 126 ASN A O 1
ATOM 941 N N . ALA A 1 127 ? -10.995 -1.468 -2.463 1.00 98.00 127 ALA A N 1
ATOM 942 C CA . ALA A 1 127 ? -10.546 -2.324 -3.561 1.00 98.00 127 ALA A CA 1
ATOM 943 C C . ALA A 1 127 ? -10.107 -1.545 -4.813 1.00 98.00 127 ALA A C 1
ATOM 945 O O . ALA A 1 127 ? -9.136 -1.921 -5.469 1.00 98.00 127 ALA A O 1
ATOM 946 N N . ALA A 1 128 ? -10.790 -0.444 -5.143 1.00 98.06 128 ALA A N 1
ATOM 947 C CA . ALA A 1 128 ? -10.444 0.372 -6.304 1.00 98.06 128 ALA A CA 1
ATOM 948 C C . ALA A 1 128 ? -9.102 1.093 -6.102 1.00 98.06 128 ALA A C 1
ATOM 950 O O . ALA A 1 128 ? -8.249 1.069 -6.991 1.00 98.06 128 ALA A O 1
ATOM 951 N N . ALA A 1 129 ? -8.896 1.681 -4.919 1.00 97.69 129 ALA A N 1
ATOM 952 C CA . ALA A 1 129 ? -7.632 2.316 -4.556 1.00 97.69 129 ALA A CA 1
ATOM 953 C C . ALA A 1 129 ? -6.486 1.295 -4.511 1.00 97.69 129 ALA A C 1
ATOM 955 O O . ALA A 1 129 ? -5.454 1.517 -5.145 1.00 97.69 129 ALA A O 1
ATOM 956 N N . ARG A 1 130 ? -6.692 0.144 -3.855 1.00 97.62 130 ARG A N 1
ATOM 957 C CA . ARG A 1 130 ? -5.724 -0.960 -3.830 1.00 97.62 130 ARG A CA 1
ATOM 958 C C . ARG A 1 130 ? -5.317 -1.357 -5.244 1.00 97.62 130 ARG A C 1
ATOM 960 O O . ARG A 1 130 ? -4.128 -1.398 -5.551 1.00 97.62 130 ARG A O 1
ATOM 967 N N . LYS A 1 131 ? -6.293 -1.589 -6.126 1.00 96.94 131 LYS A N 1
ATOM 968 C CA . LYS A 1 131 ? -6.018 -2.043 -7.490 1.00 96.94 131 LYS A CA 1
ATOM 969 C C . LYS A 1 131 ? -5.224 -1.019 -8.298 1.00 96.94 131 LYS A C 1
ATOM 971 O O . LYS A 1 131 ? -4.297 -1.396 -9.010 1.00 96.94 131 LYS A O 1
ATOM 976 N N . ALA A 1 132 ? -5.566 0.264 -8.196 1.00 97.88 132 ALA A N 1
ATOM 977 C CA . ALA A 1 132 ? -4.823 1.330 -8.867 1.00 97.88 132 ALA A CA 1
ATOM 978 C C . ALA A 1 132 ? -3.360 1.383 -8.393 1.00 97.88 132 ALA A C 1
ATOM 980 O O . ALA A 1 132 ? -2.437 1.441 -9.207 1.00 97.88 132 ALA A O 1
ATOM 981 N N . THR A 1 133 ? -3.143 1.272 -7.082 1.00 97.38 133 THR A N 1
ATOM 982 C CA . THR A 1 133 ? -1.806 1.229 -6.482 1.00 97.38 133 THR A CA 1
ATOM 983 C C . THR A 1 133 ? -1.018 -0.012 -6.919 1.00 97.38 133 THR A C 1
ATOM 985 O O . THR A 1 133 ? 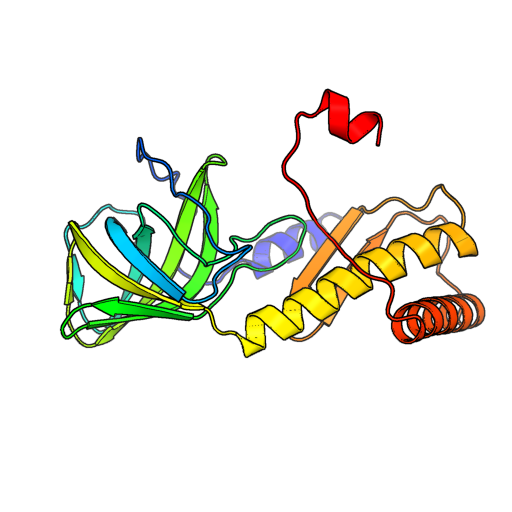0.149 0.113 -7.278 1.00 97.38 133 THR A O 1
ATOM 988 N N . GLU A 1 134 ? -1.636 -1.196 -6.979 1.00 95.25 134 GLU A N 1
ATOM 989 C CA . GLU A 1 134 ? -1.004 -2.433 -7.475 1.00 95.25 134 GLU A CA 1
ATOM 990 C C . GLU A 1 134 ? -0.553 -2.329 -8.938 1.00 95.25 134 GLU A C 1
ATOM 992 O O . GLU A 1 134 ? 0.523 -2.817 -9.301 1.00 95.25 134 GLU A O 1
ATOM 997 N N . LEU A 1 135 ? -1.362 -1.690 -9.791 1.00 96.38 135 LEU A N 1
ATOM 998 C CA . LEU A 1 135 ? -1.006 -1.445 -11.191 1.00 96.38 135 LEU A CA 1
ATOM 999 C C . LEU A 1 135 ? 0.222 -0.537 -11.283 1.00 96.38 135 LEU A C 1
ATOM 1001 O O . LEU A 1 135 ? 1.175 -0.857 -11.996 1.00 96.38 135 LEU A O 1
ATOM 1005 N N . ASN A 1 136 ? 0.236 0.547 -10.507 1.00 97.75 136 ASN A N 1
ATOM 1006 C CA . ASN A 1 136 ? 1.380 1.451 -10.429 1.00 97.75 136 ASN A CA 1
ATOM 1007 C C . ASN A 1 136 ? 2.620 0.754 -9.841 1.00 97.75 136 ASN A C 1
ATOM 1009 O O . ASN A 1 136 ? 3.729 0.968 -10.323 1.00 97.75 136 ASN A O 1
ATOM 1013 N N . HIS A 1 137 ? 2.457 -0.136 -8.860 1.00 96.44 137 HIS A N 1
ATOM 1014 C CA . HIS A 1 137 ? 3.554 -0.936 -8.311 1.00 96.44 137 HIS A CA 1
ATOM 1015 C C . HIS A 1 137 ? 4.143 -1.854 -9.386 1.00 96.44 137 HIS A C 1
ATOM 1017 O O . HIS A 1 137 ? 5.355 -1.875 -9.605 1.00 96.44 137 HIS A O 1
ATOM 1023 N N . SER A 1 138 ? 3.292 -2.590 -10.096 1.00 95.81 138 SER A N 1
ATOM 1024 C CA . SER A 1 138 ? 3.721 -3.492 -11.168 1.00 95.81 138 SER A CA 1
ATOM 1025 C C . SER A 1 138 ? 4.467 -2.725 -12.264 1.00 95.81 138 SER A C 1
ATOM 1027 O O . SER A 1 138 ? 5.534 -3.149 -12.709 1.00 95.81 138 SER A O 1
ATOM 1029 N N . ALA A 1 139 ? 3.964 -1.544 -12.634 1.00 96.69 139 ALA A N 1
ATOM 1030 C CA . ALA A 1 139 ? 4.622 -0.653 -13.581 1.00 96.69 139 ALA A CA 1
ATOM 1031 C C . ALA A 1 139 ? 5.991 -0.155 -13.082 1.00 96.69 139 ALA A C 1
ATOM 1033 O O . ALA A 1 139 ? 6.903 -0.021 -13.894 1.00 96.69 139 ALA A O 1
ATOM 1034 N N . THR A 1 140 ? 6.186 0.042 -11.773 1.00 96.81 140 THR A N 1
ATOM 1035 C CA . THR A 1 140 ? 7.500 0.379 -11.194 1.00 96.81 140 THR A CA 1
ATOM 1036 C C . THR A 1 140 ? 8.543 -0.709 -11.468 1.00 96.81 140 THR A C 1
ATOM 1038 O O . THR A 1 140 ? 9.668 -0.385 -11.849 1.00 96.81 140 THR A O 1
ATOM 1041 N N . HIS A 1 141 ? 8.188 -1.994 -11.344 1.00 95.56 141 HIS A N 1
ATOM 1042 C CA . HIS A 1 141 ? 9.111 -3.098 -11.662 1.00 95.56 141 HIS A CA 1
ATOM 1043 C C . HIS A 1 141 ? 9.453 -3.150 -13.149 1.00 95.56 141 HIS A C 1
ATOM 1045 O O . HIS A 1 141 ? 10.626 -3.272 -13.508 1.00 95.56 141 HIS A O 1
ATOM 1051 N N . LEU A 1 142 ? 8.448 -2.996 -14.016 1.00 97.12 142 LEU A N 1
ATOM 1052 C CA . LEU A 1 142 ? 8.658 -2.943 -15.464 1.00 97.12 142 LEU A CA 1
ATOM 1053 C C . LEU A 1 142 ? 9.546 -1.760 -15.861 1.00 97.12 142 LEU A C 1
ATOM 1055 O O . LEU A 1 142 ? 10.473 -1.925 -16.653 1.00 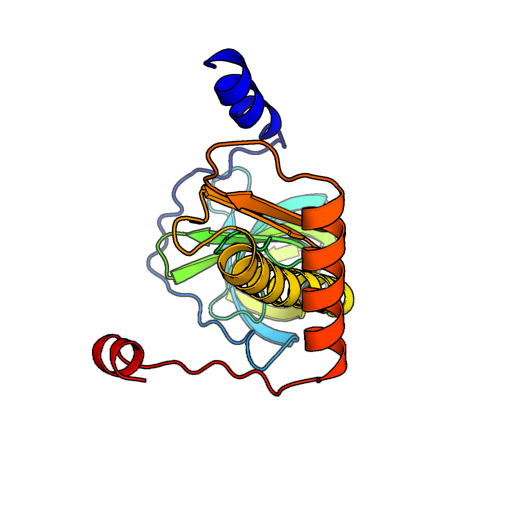97.12 142 LEU A O 1
ATOM 1059 N N . LEU A 1 143 ? 9.300 -0.583 -15.282 1.00 97.50 143 LEU A N 1
ATOM 1060 C CA . LEU A 1 143 ? 10.101 0.614 -15.513 1.00 97.50 143 LEU A CA 1
ATOM 1061 C C . LEU A 1 143 ? 11.548 0.399 -15.065 1.00 97.50 143 LEU A C 1
ATOM 1063 O O . LEU A 1 143 ? 12.470 0.732 -15.804 1.00 97.50 143 LEU A O 1
ATOM 1067 N N . HIS A 1 144 ? 11.767 -0.196 -13.893 1.00 96.44 144 HIS A N 1
ATOM 1068 C CA . HIS A 1 144 ? 13.113 -0.474 -13.401 1.00 96.44 144 HIS A CA 1
ATOM 1069 C C . HIS A 1 144 ? 13.873 -1.444 -14.321 1.00 96.44 144 HIS A C 1
ATOM 1071 O O . HIS A 1 144 ? 15.039 -1.200 -14.642 1.00 96.44 144 HIS A O 1
ATOM 1077 N N . ALA A 1 145 ? 13.214 -2.500 -14.807 1.00 96.38 145 ALA A N 1
ATOM 1078 C CA . ALA A 1 145 ? 13.801 -3.422 -15.777 1.00 96.38 145 ALA A CA 1
ATOM 1079 C C . ALA A 1 145 ? 14.135 -2.723 -17.109 1.00 96.38 145 ALA A C 1
ATOM 1081 O O . ALA A 1 145 ? 15.255 -2.852 -17.607 1.00 96.38 145 ALA A O 1
ATOM 1082 N N . ALA A 1 146 ? 13.210 -1.921 -17.647 1.00 97.44 146 ALA A N 1
ATOM 1083 C CA . ALA A 1 146 ? 13.412 -1.167 -18.885 1.00 97.44 146 ALA A CA 1
ATOM 1084 C C . ALA A 1 146 ? 14.556 -0.145 -18.765 1.00 97.44 146 ALA A C 1
ATOM 1086 O O . ALA A 1 146 ? 15.365 -0.011 -19.688 1.00 97.44 146 ALA A O 1
ATOM 1087 N N . LEU A 1 147 ? 14.667 0.533 -17.617 1.00 97.62 147 LEU A N 1
ATOM 1088 C CA . LEU A 1 147 ? 15.767 1.450 -17.318 1.00 97.62 147 LEU A CA 1
ATOM 1089 C C . LEU A 1 147 ? 17.110 0.724 -17.338 1.00 97.62 147 LEU A C 1
ATOM 1091 O O . LEU A 1 147 ? 18.036 1.195 -17.992 1.00 97.62 147 LEU A O 1
ATOM 1095 N N . ARG A 1 148 ? 17.219 -0.440 -16.686 1.00 96.94 148 ARG A N 1
ATOM 1096 C CA . ARG A 1 148 ? 18.457 -1.235 -16.706 1.00 96.94 148 ARG A CA 1
ATOM 1097 C C . ARG A 1 148 ? 18.812 -1.723 -18.107 1.00 96.94 148 ARG A C 1
ATOM 1099 O O . ARG A 1 148 ? 19.980 -1.689 -18.479 1.00 96.94 148 ARG A O 1
ATOM 1106 N N . GLN A 1 149 ? 17.818 -2.137 -18.890 1.00 96.56 149 GLN A N 1
ATOM 1107 C CA . GLN A 1 149 ? 18.022 -2.591 -20.265 1.00 96.56 149 GLN A CA 1
ATOM 1108 C C . GLN A 1 149 ? 18.470 -1.459 -21.204 1.00 96.56 149 GLN A C 1
ATOM 1110 O O . GLN A 1 149 ? 19.268 -1.699 -22.106 1.00 96.56 149 GLN A O 1
ATOM 1115 N N . THR A 1 150 ? 17.958 -0.242 -21.010 1.00 96.06 150 THR A N 1
ATOM 1116 C CA . THR A 1 150 ? 18.194 0.894 -21.921 1.00 96.06 150 THR A CA 1
ATOM 1117 C C . THR A 1 150 ? 19.406 1.725 -21.512 1.00 96.06 150 THR A C 1
ATOM 1119 O O . THR A 1 150 ? 20.204 2.114 -22.359 1.00 96.06 150 THR A O 1
ATOM 1122 N N . LEU A 1 151 ? 19.537 2.013 -20.216 1.00 95.75 151 LEU A N 1
ATOM 1123 C CA . LEU A 1 151 ? 20.545 2.925 -19.676 1.00 95.75 151 LEU A CA 1
ATOM 1124 C C . LEU A 1 151 ? 21.751 2.192 -19.083 1.00 95.75 151 LEU A C 1
ATOM 1126 O O . LEU A 1 151 ? 22.798 2.810 -18.921 1.00 95.75 151 LEU A O 1
ATOM 1130 N N . GLY A 1 152 ? 21.617 0.901 -18.762 1.00 95.19 152 GLY A N 1
ATOM 1131 C CA . GLY A 1 152 ? 22.671 0.062 -18.195 1.00 95.19 152 GLY A CA 1
ATOM 1132 C C . GLY A 1 152 ? 22.404 -0.395 -16.758 1.00 95.19 152 GLY A C 1
ATOM 1133 O O . GLY A 1 152 ? 21.582 0.156 -16.024 1.00 95.19 152 GLY A O 1
ATOM 1134 N N . GLU A 1 153 ? 23.135 -1.425 -16.331 1.00 94.62 153 GLU A N 1
ATOM 1135 C CA . GLU A 1 153 ? 22.919 -2.093 -15.040 1.00 94.62 153 GLU A CA 1
ATOM 1136 C C . GLU A 1 153 ? 23.281 -1.253 -13.807 1.00 94.62 153 GLU A C 1
ATOM 1138 O O . GLU A 1 153 ? 22.902 -1.605 -12.691 1.00 94.62 153 GLU A O 1
ATOM 1143 N N . HIS A 1 154 ? 23.991 -0.135 -13.982 1.00 94.19 154 HIS A N 1
ATOM 1144 C CA . HIS A 1 154 ? 24.324 0.799 -12.898 1.00 94.19 154 HIS A CA 1
ATOM 1145 C C . HIS A 1 154 ? 23.124 1.604 -12.398 1.00 94.19 154 HIS A C 1
ATOM 1147 O O . HIS A 1 154 ? 23.235 2.302 -11.384 1.00 94.19 154 HIS A O 1
ATOM 1153 N N . VAL A 1 155 ? 21.988 1.546 -13.097 1.00 93.88 155 VAL A N 1
ATOM 1154 C CA . VAL A 1 155 ? 20.738 2.121 -12.610 1.00 93.88 155 VAL A CA 1
ATOM 1155 C C . VAL A 1 155 ? 20.351 1.412 -11.316 1.00 93.88 155 VAL A C 1
ATOM 1157 O O . VAL A 1 155 ? 20.034 0.225 -11.298 1.00 93.88 155 VAL A O 1
ATOM 1160 N N . THR A 1 156 ? 20.362 2.168 -10.219 1.00 90.62 156 THR A N 1
ATOM 1161 C CA . THR A 1 156 ? 19.920 1.693 -8.907 1.00 90.62 156 THR A CA 1
ATOM 1162 C C . THR A 1 156 ? 18.839 2.608 -8.364 1.00 90.62 156 THR A C 1
ATOM 1164 O O . THR A 1 156 ? 18.962 3.833 -8.446 1.00 90.62 156 THR A O 1
ATOM 1167 N N . GLN A 1 157 ? 17.797 2.016 -7.782 1.00 92.81 157 GLN A N 1
ATOM 1168 C CA . GLN A 1 157 ? 16.737 2.750 -7.100 1.00 92.81 157 GLN A CA 1
ATOM 1169 C C . GLN A 1 157 ? 17.313 3.597 -5.953 1.00 92.81 157 GLN A C 1
ATOM 1171 O O . GLN A 1 157 ? 18.103 3.121 -5.133 1.00 92.81 157 GLN A O 1
ATOM 1176 N N . LYS A 1 158 ? 16.901 4.864 -5.894 1.00 94.88 158 LYS A N 1
ATOM 1177 C CA . LYS A 1 158 ? 17.210 5.842 -4.837 1.00 94.88 158 LYS A CA 1
ATOM 1178 C C . LYS A 1 158 ? 15.964 6.352 -4.116 1.00 94.88 158 LYS A C 1
ATOM 1180 O O . LYS A 1 158 ? 16.089 6.895 -3.023 1.00 94.88 158 LYS A O 1
ATOM 1185 N N . GLY A 1 159 ? 14.786 6.150 -4.696 1.00 93.81 159 GLY A N 1
ATOM 1186 C CA . GLY A 1 159 ? 13.503 6.517 -4.112 1.00 93.81 159 GLY A CA 1
ATOM 1187 C C . GLY A 1 159 ? 12.356 5.919 -4.915 1.00 93.81 159 GLY A C 1
ATOM 1188 O O . GLY A 1 159 ? 12.504 5.628 -6.099 1.00 93.81 159 GLY A O 1
ATOM 1189 N N . SER A 1 160 ? 11.226 5.697 -4.254 1.00 94.75 160 SER A N 1
ATOM 1190 C CA . SER A 1 160 ? 9.996 5.243 -4.896 1.00 94.75 160 SER A CA 1
ATOM 1191 C C . SER A 1 160 ? 8.801 5.836 -4.162 1.00 94.75 160 SER A C 1
ATOM 1193 O O . SER A 1 160 ? 8.816 5.929 -2.935 1.00 94.75 160 SER A O 1
ATOM 1195 N N . LEU A 1 161 ? 7.796 6.257 -4.921 1.00 96.44 161 LEU A N 1
ATOM 1196 C CA . LEU A 1 161 ? 6.462 6.582 -4.436 1.00 96.44 161 LEU A CA 1
ATOM 1197 C C . LEU A 1 161 ? 5.470 5.910 -5.376 1.00 96.44 161 LEU A C 1
ATOM 1199 O O . LEU A 1 161 ? 5.517 6.144 -6.579 1.00 96.44 161 LEU A O 1
ATOM 1203 N N . VAL A 1 162 ? 4.555 5.127 -4.832 1.00 97.88 162 VAL A N 1
ATOM 1204 C CA . VAL A 1 162 ? 3.505 4.436 -5.570 1.00 97.88 162 VAL A CA 1
ATOM 1205 C C . VAL A 1 162 ? 2.204 4.696 -4.830 1.00 97.88 162 VAL A C 1
ATOM 1207 O O . VAL A 1 162 ? 2.013 4.218 -3.714 1.00 97.88 162 VAL A O 1
ATOM 1210 N N . ASN A 1 163 ? 1.326 5.487 -5.437 1.00 96.81 163 ASN A N 1
ATOM 1211 C CA . ASN A 1 163 ? -0.004 5.766 -4.912 1.00 96.81 163 ASN A CA 1
ATOM 1212 C C . ASN A 1 163 ? -1.070 5.492 -5.979 1.00 96.81 163 ASN A C 1
ATOM 1214 O O . ASN A 1 163 ? -0.768 4.982 -7.058 1.00 96.81 163 ASN A O 1
ATOM 1218 N N . THR A 1 164 ? -2.321 5.822 -5.677 1.00 96.12 164 THR A N 1
ATOM 1219 C CA . THR A 1 164 ? -3.462 5.583 -6.570 1.00 96.12 164 THR A CA 1
ATOM 1220 C C . THR A 1 164 ? -3.402 6.390 -7.868 1.00 96.12 164 THR A C 1
ATOM 1222 O O . THR A 1 164 ? -3.954 5.962 -8.878 1.00 96.12 164 THR A O 1
ATOM 1225 N N . GLU A 1 165 ? -2.738 7.546 -7.863 1.00 96.31 165 GLU A N 1
ATOM 1226 C CA . GLU A 1 165 ? -2.709 8.478 -8.994 1.00 96.31 165 GLU A CA 1
ATOM 1227 C C . GLU A 1 165 ? -1.497 8.268 -9.902 1.00 96.31 165 GLU A C 1
ATOM 1229 O O . GLU A 1 165 ? -1.580 8.483 -11.111 1.00 96.31 165 GLU A O 1
ATOM 1234 N N . ARG A 1 166 ? -0.348 7.898 -9.327 1.00 95.62 166 ARG A N 1
ATOM 1235 C CA . ARG A 1 166 ? 0.922 7.808 -10.048 1.00 95.62 166 ARG A CA 1
ATOM 1236 C C . ARG A 1 166 ? 1.947 6.920 -9.352 1.00 95.62 166 ARG A C 1
ATOM 1238 O O . ARG A 1 166 ? 1.888 6.663 -8.150 1.00 95.62 166 ARG A O 1
ATOM 1245 N N . LEU A 1 167 ? 2.984 6.588 -10.115 1.00 96.88 167 LEU A N 1
ATOM 1246 C CA . LEU A 1 167 ? 4.278 6.166 -9.590 1.00 96.88 167 LEU A CA 1
ATOM 1247 C C . LEU A 1 167 ? 5.341 7.251 -9.828 1.00 96.88 167 LEU A C 1
ATOM 1249 O O . LEU A 1 167 ? 5.294 7.982 -10.818 1.00 96.88 167 LEU A O 1
ATOM 1253 N N . ARG A 1 168 ? 6.321 7.341 -8.930 1.00 97.50 168 ARG A N 1
ATOM 1254 C CA . ARG A 1 168 ? 7.580 8.074 -9.101 1.00 97.50 168 ARG A CA 1
ATOM 1255 C C . ARG A 1 168 ? 8.719 7.128 -8.758 1.00 97.50 168 ARG A C 1
ATOM 1257 O O . ARG A 1 168 ? 8.740 6.584 -7.659 1.00 97.50 168 ARG A O 1
ATOM 1264 N N . PHE A 1 169 ? 9.677 6.991 -9.665 1.00 96.25 169 PHE A N 1
ATOM 1265 C CA . PHE A 1 169 ? 10.857 6.161 -9.468 1.00 96.25 169 PHE A CA 1
ATOM 1266 C C . PHE A 1 169 ? 12.113 7.021 -9.598 1.00 96.25 169 PHE A C 1
ATOM 1268 O O . PHE A 1 169 ? 12.424 7.523 -10.677 1.00 96.25 169 PHE A O 1
ATOM 1275 N N . ASP A 1 170 ? 12.824 7.201 -8.489 1.00 96.31 170 ASP A N 1
ATOM 1276 C CA . ASP A 1 170 ? 14.056 7.980 -8.438 1.00 96.31 170 ASP A CA 1
ATOM 1277 C C . ASP A 1 170 ? 15.240 7.007 -8.539 1.00 96.31 170 ASP A C 1
ATOM 1279 O O . ASP A 1 170 ? 15.300 6.029 -7.788 1.00 96.31 170 ASP A O 1
ATOM 1283 N N . PHE A 1 171 ? 16.202 7.256 -9.431 1.00 95.75 171 PHE A N 1
ATOM 1284 C CA . PHE A 1 171 ? 17.330 6.348 -9.676 1.00 95.75 171 PHE A CA 1
ATOM 1285 C C . PHE A 1 171 ? 18.651 7.083 -9.925 1.00 95.75 171 PHE A C 1
ATOM 1287 O O . PHE A 1 171 ? 18.676 8.273 -10.231 1.00 95.75 171 PHE A O 1
ATOM 1294 N N . SER A 1 172 ? 19.774 6.374 -9.767 1.00 93.25 172 SER A N 1
ATOM 1295 C CA . SER A 1 172 ? 21.104 6.906 -10.086 1.00 93.25 172 SER A CA 1
ATOM 1296 C C . SER A 1 172 ? 21.414 6.811 -11.575 1.00 93.25 172 SER A C 1
ATOM 1298 O O . SER A 1 172 ? 21.425 5.714 -12.133 1.00 93.25 172 SER A O 1
ATOM 1300 N N . HIS A 1 173 ? 21.762 7.941 -12.183 1.00 94.19 173 HIS A N 1
ATOM 1301 C CA . HIS A 1 173 ? 22.256 8.014 -13.552 1.00 94.19 173 HIS A CA 1
ATOM 1302 C C . HIS A 1 173 ? 23.209 9.211 -13.709 1.00 94.19 173 HIS A C 1
ATOM 1304 O O . HIS A 1 173 ? 23.147 10.150 -12.914 1.00 94.19 173 HIS A O 1
ATOM 1310 N N . PHE A 1 174 ? 24.135 9.145 -14.669 1.00 90.19 174 PHE A N 1
ATOM 1311 C CA . PHE A 1 174 ? 25.217 10.134 -14.812 1.00 90.19 174 PHE A CA 1
ATOM 1312 C C . PHE A 1 174 ? 24.801 11.385 -15.590 1.00 90.19 174 PHE A C 1
ATOM 1314 O O . PHE A 1 174 ? 25.425 12.433 -15.445 1.00 90.19 174 PHE A O 1
ATOM 1321 N N . GLU A 1 175 ? 23.743 11.280 -16.385 1.00 93.00 175 GLU A N 1
ATOM 1322 C CA . GLU A 1 175 ? 23.226 12.340 -17.242 1.00 93.00 175 GLU A CA 1
ATOM 1323 C C . GLU A 1 175 ? 21.689 12.326 -17.249 1.00 93.00 175 GLU A C 1
ATOM 1325 O O . GLU A 1 175 ? 21.082 11.371 -16.758 1.00 93.00 175 GLU A O 1
ATOM 1330 N N . PRO A 1 176 ? 21.024 13.390 -17.726 1.00 95.31 176 PRO A N 1
ATOM 1331 C CA . PRO A 1 176 ? 19.584 13.362 -17.957 1.00 95.31 176 PRO A CA 1
ATOM 1332 C C . PRO A 1 176 ? 19.208 12.315 -19.012 1.00 95.31 176 PRO A C 1
ATOM 1334 O O . PRO A 1 176 ? 19.911 12.159 -20.006 1.00 95.31 176 PRO A O 1
ATOM 1337 N N . VAL A 1 177 ? 18.073 11.642 -18.817 1.00 96.81 177 VAL A N 1
ATOM 1338 C CA . VAL A 1 177 ? 17.513 10.736 -19.832 1.00 96.81 177 VAL A CA 1
ATOM 1339 C C . VAL A 1 177 ? 17.028 11.567 -21.020 1.00 96.81 177 VAL A C 1
ATOM 1341 O O . VAL A 1 177 ? 16.306 12.545 -20.818 1.00 96.81 177 VAL A O 1
ATOM 1344 N N . THR A 1 178 ? 17.421 11.199 -22.239 1.00 97.75 178 THR A N 1
ATOM 1345 C CA . THR A 1 178 ? 17.004 11.912 -23.458 1.00 97.75 178 THR A CA 1
ATOM 1346 C C . THR A 1 178 ? 15.570 11.565 -23.854 1.00 97.75 178 THR A C 1
ATOM 1348 O O . THR A 1 178 ? 15.048 10.517 -23.469 1.00 97.75 178 THR A O 1
ATOM 1351 N N . ASP A 1 179 ? 14.936 12.404 -24.674 1.00 98.19 179 ASP A N 1
ATOM 1352 C CA . ASP A 1 179 ? 13.569 12.163 -25.157 1.00 98.19 179 ASP A CA 1
ATOM 1353 C C . ASP A 1 179 ? 13.461 10.847 -25.951 1.00 98.19 179 ASP A C 1
ATOM 1355 O O . ASP A 1 179 ? 12.487 10.104 -25.816 1.00 98.19 179 ASP A O 1
ATOM 1359 N N . GLU A 1 180 ? 14.488 10.492 -26.728 1.00 97.81 180 GLU A N 1
ATOM 1360 C CA . GLU A 1 180 ? 14.543 9.218 -27.452 1.00 97.81 180 GLU A CA 1
ATOM 1361 C C . GLU A 1 180 ? 14.635 8.027 -26.497 1.00 97.81 180 GLU A C 1
ATOM 1363 O O . GLU A 1 180 ? 13.973 7.008 -26.709 1.00 97.81 180 GLU A O 1
ATOM 1368 N N . GLN A 1 181 ? 15.433 8.144 -25.432 1.00 97.62 181 GLN A N 1
ATOM 1369 C CA . GLN A 1 181 ? 15.517 7.114 -24.399 1.00 97.62 181 GLN A CA 1
ATOM 1370 C C . GLN A 1 181 ? 14.180 6.977 -23.664 1.00 97.62 181 GLN A C 1
ATOM 1372 O O . GLN A 1 181 ? 13.727 5.852 -23.464 1.00 97.62 181 GLN A O 1
ATOM 1377 N N . ILE A 1 182 ? 13.506 8.083 -23.330 1.00 98.06 182 ILE A N 1
ATOM 1378 C CA . ILE A 1 182 ? 12.162 8.068 -22.729 1.00 98.06 182 ILE A CA 1
ATOM 1379 C C . ILE A 1 182 ? 11.179 7.318 -23.636 1.00 98.06 182 ILE A C 1
ATOM 1381 O O . ILE A 1 182 ? 10.503 6.401 -23.170 1.00 98.06 182 ILE A O 1
ATOM 1385 N N . ALA A 1 183 ? 11.159 7.616 -24.937 1.00 98.25 183 ALA A N 1
ATOM 1386 C CA . ALA A 1 183 ? 10.287 6.929 -25.890 1.00 98.25 183 ALA A CA 1
ATOM 1387 C C . ALA A 1 183 ? 10.569 5.414 -25.972 1.00 98.25 183 ALA A C 1
ATOM 1389 O O . ALA A 1 183 ? 9.648 4.603 -26.114 1.00 98.25 183 ALA A O 1
ATOM 1390 N N . VAL A 1 184 ? 11.837 5.002 -25.858 1.00 98.31 184 VAL A N 1
ATOM 1391 C CA . VAL A 1 184 ? 12.212 3.581 -25.787 1.00 98.31 184 VAL A CA 1
ATOM 1392 C C . VAL A 1 184 ? 11.699 2.940 -24.498 1.00 98.31 184 VAL A C 1
ATOM 1394 O O . VAL A 1 184 ? 11.105 1.862 -24.566 1.00 98.31 184 VAL A O 1
ATOM 1397 N N . LEU A 1 185 ? 11.879 3.593 -23.348 1.00 98.12 185 LEU A N 1
ATOM 1398 C CA . LEU A 1 185 ? 11.403 3.100 -22.052 1.00 98.12 185 LEU A CA 1
ATOM 1399 C C . LEU A 1 185 ? 9.884 2.903 -22.056 1.00 98.12 185 LEU A C 1
ATOM 1401 O O . LEU A 1 185 ? 9.405 1.824 -21.705 1.00 98.12 185 LEU A O 1
ATOM 1405 N N . GLU A 1 186 ? 9.130 3.903 -22.517 1.00 98.19 186 GLU A N 1
ATOM 1406 C CA . GLU A 1 186 ? 7.671 3.830 -22.629 1.00 98.19 186 GLU A CA 1
ATOM 1407 C C . GLU A 1 186 ? 7.228 2.666 -23.514 1.00 98.19 186 GLU A C 1
ATOM 1409 O O . GLU A 1 186 ? 6.303 1.924 -23.168 1.00 98.19 186 GLU A O 1
ATOM 1414 N N . ARG A 1 187 ? 7.899 2.465 -24.652 1.00 98.44 187 ARG A N 1
ATOM 1415 C CA . ARG A 1 187 ? 7.584 1.368 -25.564 1.00 98.44 187 ARG A CA 1
ATOM 1416 C C . ARG A 1 187 ? 7.839 0.005 -24.919 1.00 98.44 187 ARG A C 1
ATOM 1418 O O . ARG A 1 187 ? 6.949 -0.842 -24.978 1.00 98.44 187 ARG A O 1
ATOM 1425 N N . LEU A 1 188 ? 8.995 -0.194 -24.281 1.00 98.12 188 LEU A N 1
ATOM 1426 C CA . LEU A 1 188 ? 9.347 -1.458 -23.621 1.00 98.12 188 LEU A CA 1
ATOM 1427 C C . LEU A 1 188 ? 8.361 -1.810 -22.502 1.00 98.12 188 LEU A C 1
ATOM 1429 O O . LEU A 1 188 ? 7.886 -2.943 -22.430 1.00 98.12 188 LEU A O 1
ATOM 1433 N N . VAL A 1 189 ? 8.005 -0.838 -21.658 1.00 98.12 189 VAL A N 1
ATOM 1434 C CA . VAL A 1 189 ? 7.029 -1.048 -20.579 1.00 98.12 189 VAL A CA 1
ATOM 1435 C C . VAL A 1 189 ? 5.667 -1.445 -21.155 1.00 98.12 189 VAL A C 1
ATOM 1437 O O . VAL A 1 189 ? 5.090 -2.447 -20.734 1.00 98.12 189 VAL A O 1
ATOM 1440 N N . ASN A 1 190 ? 5.168 -0.725 -22.163 1.00 98.19 190 ASN A N 1
ATOM 1441 C CA . ASN A 1 190 ? 3.879 -1.036 -22.788 1.00 98.19 190 ASN A CA 1
ATOM 1442 C C . ASN A 1 190 ? 3.869 -2.382 -23.533 1.00 98.19 190 ASN A C 1
ATOM 1444 O O . ASN A 1 190 ? 2.838 -3.054 -23.577 1.00 98.19 190 ASN A O 1
ATOM 1448 N N . GLU A 1 191 ? 4.989 -2.789 -24.130 1.00 97.88 191 GLU A N 1
ATOM 1449 C CA . GLU A 1 191 ? 5.150 -4.128 -24.704 1.00 97.88 191 GLU A CA 1
ATOM 1450 C C . GLU A 1 191 ? 4.995 -5.207 -23.622 1.00 97.88 191 GLU A C 1
ATOM 1452 O O . GLU A 1 191 ? 4.194 -6.122 -23.804 1.00 97.88 191 GLU A O 1
ATOM 1457 N N . GLN A 1 192 ? 5.664 -5.063 -22.472 1.00 97.25 192 GLN A N 1
ATOM 1458 C CA . GLN A 1 192 ? 5.550 -6.018 -21.362 1.00 97.25 192 GLN A CA 1
ATOM 1459 C C . GLN A 1 192 ? 4.145 -6.070 -20.757 1.00 97.25 192 GLN A C 1
ATOM 1461 O O . GLN A 1 192 ? 3.646 -7.157 -20.467 1.00 97.25 192 GLN A O 1
ATOM 1466 N N . ILE A 1 193 ? 3.468 -4.925 -20.632 1.00 96.69 193 ILE A N 1
ATOM 1467 C CA . ILE A 1 193 ? 2.066 -4.878 -20.192 1.00 96.69 193 ILE A CA 1
ATOM 1468 C C . ILE A 1 193 ? 1.183 -5.706 -21.135 1.00 96.69 193 ILE A C 1
ATOM 1470 O O . ILE A 1 193 ? 0.372 -6.508 -20.677 1.00 96.69 193 ILE A O 1
ATOM 1474 N N . ARG A 1 194 ? 1.359 -5.562 -22.456 1.00 97.69 194 ARG A N 1
ATOM 1475 C CA . ARG A 1 194 ? 0.567 -6.300 -23.457 1.00 97.69 194 ARG A CA 1
ATOM 1476 C C . ARG A 1 194 ? 0.828 -7.803 -23.468 1.00 97.69 194 ARG A C 1
ATOM 1478 O O . ARG A 1 194 ? -0.065 -8.547 -23.863 1.00 97.69 194 ARG A O 1
ATOM 1485 N N . LEU A 1 195 ? 2.012 -8.247 -23.050 1.00 97.12 195 LEU A N 1
ATOM 1486 C CA . LEU A 1 195 ? 2.309 -9.675 -22.917 1.00 97.12 195 LEU A CA 1
ATOM 1487 C C . LEU A 1 195 ? 1.498 -10.335 -21.799 1.00 97.12 195 LEU A C 1
ATOM 1489 O O . LEU A 1 195 ? 1.263 -11.537 -21.871 1.00 97.12 195 LEU A O 1
ATOM 1493 N N . ASN A 1 196 ? 1.042 -9.560 -20.806 1.00 94.56 196 ASN A N 1
ATOM 1494 C CA . ASN A 1 196 ? 0.212 -10.042 -19.702 1.00 94.56 196 ASN A CA 1
ATOM 1495 C C . ASN A 1 196 ? 0.808 -11.291 -19.023 1.00 94.56 196 ASN A C 1
ATOM 1497 O O . ASN A 1 196 ? 0.118 -12.282 -18.773 1.00 94.56 196 ASN A O 1
ATOM 1501 N N . ASN A 1 197 ? 2.122 -11.252 -18.780 1.00 93.44 197 ASN A N 1
ATOM 1502 C CA . ASN A 1 197 ? 2.831 -12.342 -18.122 1.00 93.44 197 ASN A CA 1
ATOM 1503 C C . ASN A 1 197 ? 2.258 -12.568 -16.711 1.00 93.44 197 ASN A C 1
ATOM 1505 O O . ASN A 1 197 ? 1.944 -11.595 -16.019 1.00 93.44 197 ASN A O 1
ATOM 1509 N N . PRO A 1 198 ? 2.140 -13.827 -16.255 1.00 92.81 198 PRO A N 1
ATOM 1510 C CA . PRO A 1 198 ? 1.688 -14.110 -14.901 1.00 92.81 198 PRO A CA 1
ATOM 1511 C C . PRO A 1 198 ? 2.679 -13.552 -13.872 1.00 92.81 198 PRO A C 1
ATOM 1513 O O . PRO A 1 198 ? 3.894 -13.658 -14.041 1.00 92.81 198 PRO A O 1
ATOM 1516 N N . VAL A 1 199 ? 2.147 -12.988 -12.788 1.00 89.81 199 VAL A N 1
ATOM 1517 C CA . VAL A 1 199 ? 2.916 -12.491 -11.641 1.00 89.81 199 VAL A CA 1
ATOM 1518 C C . VAL A 1 199 ? 2.455 -13.244 -10.398 1.00 89.81 199 VAL A C 1
ATOM 1520 O O . VAL A 1 199 ? 1.256 -13.394 -10.172 1.00 89.81 199 VAL A O 1
ATOM 1523 N N . SER A 1 200 ? 3.405 -13.721 -9.596 1.00 87.00 200 SER A N 1
ATOM 1524 C CA . SER A 1 200 ? 3.139 -14.429 -8.342 1.00 87.00 200 SER A CA 1
ATOM 1525 C C . SER A 1 200 ? 4.133 -14.015 -7.265 1.00 87.00 200 SER A C 1
ATOM 1527 O O . SER A 1 200 ? 5.296 -13.760 -7.572 1.00 87.00 200 SER A O 1
ATOM 1529 N N . ALA A 1 201 ? 3.696 -14.026 -6.009 1.00 84.19 201 ALA A N 1
ATOM 1530 C CA . ALA A 1 201 ? 4.546 -13.844 -4.838 1.00 84.19 201 ALA A CA 1
ATOM 1531 C C . ALA A 1 201 ? 4.464 -15.086 -3.941 1.00 84.19 201 ALA A C 1
ATOM 1533 O O . ALA A 1 201 ? 3.420 -15.732 -3.866 1.00 84.19 201 ALA A O 1
ATOM 1534 N N . GLN A 1 202 ? 5.565 -15.429 -3.275 1.00 84.12 202 GLN A N 1
ATOM 1535 C CA . GLN A 1 202 ? 5.636 -16.557 -2.347 1.00 84.12 202 GLN A CA 1
ATOM 1536 C C . GLN A 1 202 ? 6.451 -16.168 -1.117 1.00 84.12 202 GLN A C 1
ATOM 1538 O O . GLN A 1 202 ? 7.491 -15.518 -1.234 1.00 84.12 202 GLN A O 1
ATOM 1543 N N . VAL A 1 203 ? 5.990 -16.590 0.060 1.00 82.69 203 VAL A N 1
ATOM 1544 C CA . VAL A 1 203 ? 6.766 -16.481 1.299 1.00 82.69 203 VAL A CA 1
ATOM 1545 C C . VAL A 1 203 ? 7.722 -17.662 1.367 1.00 82.69 203 VAL A C 1
ATOM 1547 O O . VAL A 1 203 ? 7.311 -18.815 1.274 1.00 82.69 203 VAL A O 1
ATOM 1550 N N . MET A 1 204 ? 9.005 -17.371 1.531 1.00 88.44 204 MET A N 1
ATOM 1551 C CA . MET A 1 204 ? 10.067 -18.371 1.512 1.00 88.44 204 MET A CA 1
ATOM 1552 C C . MET A 1 204 ? 11.192 -17.983 2.464 1.00 88.44 204 MET A C 1
ATOM 1554 O O . MET A 1 204 ? 11.339 -16.816 2.841 1.00 88.44 204 MET A O 1
ATOM 1558 N N . ALA A 1 205 ? 11.998 -18.968 2.858 1.00 91.50 205 ALA A N 1
ATOM 1559 C CA . ALA A 1 205 ? 13.220 -18.696 3.593 1.00 91.50 205 ALA A CA 1
ATOM 1560 C C . ALA A 1 205 ? 14.184 -17.883 2.716 1.00 91.50 205 ALA A C 1
ATOM 1562 O O . ALA A 1 205 ? 14.250 -18.064 1.500 1.00 91.50 205 ALA A O 1
ATOM 1563 N N . LYS A 1 206 ? 14.965 -16.996 3.340 1.00 90.00 206 LYS A N 1
ATOM 1564 C CA . LYS A 1 206 ? 15.902 -16.115 2.626 1.00 90.00 206 LYS A CA 1
ATOM 1565 C C . LYS A 1 206 ? 16.852 -16.890 1.706 1.00 90.00 206 LYS A C 1
ATOM 1567 O O . LYS A 1 206 ? 17.080 -16.469 0.577 1.00 90.00 206 LYS A O 1
ATOM 1572 N N . ASP A 1 207 ? 17.396 -18.004 2.189 1.00 92.25 207 ASP A N 1
ATOM 1573 C CA . ASP A 1 207 ? 18.363 -18.806 1.432 1.00 92.25 207 ASP A CA 1
ATOM 1574 C C . ASP A 1 207 ? 17.737 -19.486 0.210 1.00 92.25 207 ASP A C 1
ATOM 1576 O O . ASP A 1 207 ? 18.441 -19.737 -0.767 1.00 92.25 207 ASP A O 1
ATOM 1580 N N . ASP A 1 208 ? 16.431 -19.758 0.245 1.00 92.00 208 ASP A N 1
ATOM 1581 C CA . ASP A 1 208 ? 15.693 -20.291 -0.899 1.00 92.00 208 ASP A CA 1
ATOM 1582 C C . ASP A 1 208 ? 15.388 -19.173 -1.904 1.00 92.00 208 ASP A C 1
ATOM 1584 O O . ASP A 1 208 ? 15.588 -19.361 -3.101 1.00 92.00 208 ASP A O 1
ATOM 1588 N N . ALA A 1 209 ? 15.034 -17.974 -1.421 1.00 89.50 209 ALA A N 1
ATOM 1589 C CA . ALA A 1 209 ? 14.786 -16.797 -2.261 1.00 89.50 209 ALA A CA 1
ATOM 1590 C C . ALA A 1 209 ? 16.000 -16.351 -3.076 1.00 89.50 209 ALA A C 1
ATOM 1592 O O . ALA A 1 209 ? 15.854 -15.878 -4.194 1.00 89.50 209 ALA A O 1
ATOM 1593 N N . VAL A 1 210 ? 17.204 -16.483 -2.519 1.00 87.62 210 VAL A N 1
ATOM 1594 C CA . VAL A 1 210 ? 18.446 -16.118 -3.218 1.00 87.62 210 VAL A CA 1
ATOM 1595 C C . VAL A 1 210 ? 18.807 -17.130 -4.316 1.00 87.62 210 VAL A C 1
ATOM 1597 O O . VAL A 1 210 ? 19.566 -16.791 -5.221 1.00 87.62 210 VAL A O 1
ATOM 1600 N N . LYS A 1 211 ? 18.307 -18.370 -4.233 1.00 86.69 211 LYS A N 1
ATOM 1601 C CA . LYS A 1 211 ? 18.611 -19.447 -5.192 1.00 86.69 211 LYS A CA 1
ATOM 1602 C C . LYS A 1 211 ? 17.607 -19.558 -6.340 1.00 86.69 211 LYS A C 1
ATOM 1604 O O . LYS A 1 211 ? 17.963 -20.168 -7.348 1.00 86.69 211 LYS A O 1
ATOM 1609 N N . ALA A 1 212 ? 16.379 -19.079 -6.138 1.00 71.12 212 ALA A N 1
ATOM 1610 C CA . ALA A 1 212 ? 15.298 -19.095 -7.124 1.00 71.12 212 ALA A CA 1
ATOM 1611 C C . ALA A 1 212 ? 15.587 -18.151 -8.301 1.00 71.12 212 ALA A C 1
ATOM 1613 O O . ALA A 1 212 ? 15.259 -18.548 -9.441 1.00 71.12 212 ALA A O 1
#

pLDDT: mean 90.14, std 15.87, range [32.69, 98.75]

Secondary structure (DSSP, 8-state):
-HHHHHHHHHTT--S----S-------PEE-TTT-SEEEEEEEEEEETTEEESEEETT-EEEEEESEESPPPSBTTBPPP-EEEEETTEEEEEEEEEEETTTEEEEEEEEEESEEETT-EEEEEE-HHHHHHHHHHHHHHHHHHHHHHHHH-TT--EEEEEE-SS-EEEEE--SSPPPHHHHHHHHHHHHHHHHHT---------HHHHTT-

Sequence (212 aa):
MNAQRDRARSASSFGGDYHQDIKLDSQTEFTGYDHLDDTAHIVALYQQGQAVDHLNAGEEGLVVLDKTPFYAESGGQVGDSGQIVVAGAVFEVTDTQKQGGTLFLHKGKLVSGALSTGQTALTTVNAAARKATELNHSATHLLHAALRQTLGEHVTQKGSLVNTERLRFDFSHFEPVTDEQIAVLERLVNEQIRLNNPVSAQVMAKDDAVKA

Radius of gyration: 20.11 Å; chains: 1; bounding box: 48×44×53 Å